Protein AF-A0A1C5SAU2-F1 (afdb_monomer)

Foldseek 3Di:
DWDDDDPRDTDDDDDPVVCVVVVVVDDDPDDDDDDDDDPDCPPVVVVVVVCVVPDPDPDDDPVPPDVVVCVVVVVVVVVVVVVVVVVLVVVLVVLLVVLLVVLLVCLVVVVVCVVVPNDLVVVLVVLLVVSVVVLVVVLVVQLVVLVVVQVVCCVVVVDRCVVVSVVSSVVSVVSSVVSSVVSSVSSSVSSD

Secondary structure (DSSP, 8-state):
-EEEETTTEEEE---HHHHHHHHHHS-S----------S--TTHHHHHHHHHHHS------GGG--GGGGHHHHHHHHHHHHHHHHH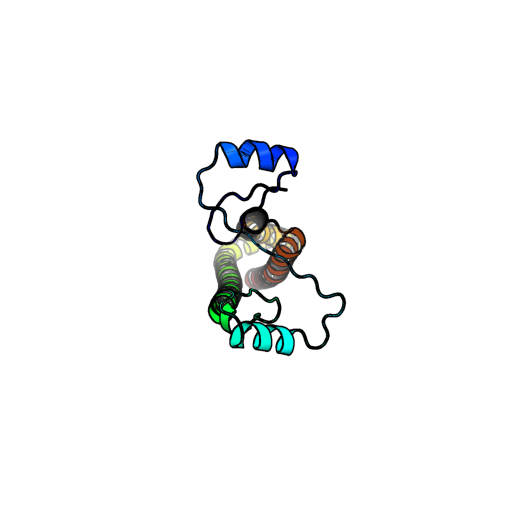HHHHHHHHHHHHHHHHHHHHHHHHHHHHTT--HHHHHHHHHHHHHHHHHHHHHHHHHHHHHHHHHHHHHHTS--HHHHHHHHHHHHHHHHHHHHHHHHHHHHHH-

pLDDT: mean 85.72, std 13.68, range [33.53, 97.25]

Solvent-accessible surface area (backbone atoms only — not comparable to full-atom values): 11332 Å² total; per-residue (Å²): 105,82,49,76,56,104,73,88,46,87,41,76,68,65,55,73,70,58,44,63,56,49,62,74,74,52,75,87,84,77,80,85,83,85,84,83,84,70,95,62,75,78,64,50,67,59,55,51,52,49,49,52,76,74,41,98,57,95,77,88,56,87,80,69,71,54,80,71,81,44,50,68,60,52,51,51,52,51,50,51,54,52,50,50,52,52,49,52,54,47,55,43,49,53,50,38,53,52,52,46,57,49,25,68,66,47,22,64,58,49,51,52,44,45,74,78,65,51,56,66,68,60,54,51,54,49,49,50,50,56,54,45,58,64,54,45,53,62,52,51,52,52,47,53,52,41,51,54,52,27,51,51,49,22,68,77,67,76,42,91,30,63,68,60,36,50,50,52,47,52,55,49,51,54,57,51,49,51,43,50,54,54,36,47,53,51,30,52,64,71,37,103

Mean predicted aligned error: 11.06 Å

Radius of gyration: 30.18 Å; Cα contacts (8 Å, |Δi|>4): 86; chains: 1; bounding box: 67×41×80 Å

Nearest PDB structures (foldseek):
  8g4c-assembly1_A  TM=7.745E-01  e=4.894E-03  Bacillus subtilis subsp. subtilis str. 168

Structure (mmCIF, N/CA/C/O backbone):
data_AF-A0A1C5SAU2-F1
#
_entry.id   AF-A0A1C5SAU2-F1
#
loop_
_atom_site.group_PDB
_atom_site.id
_atom_site.type_symbol
_atom_site.label_atom_id
_atom_site.label_alt_id
_atom_site.label_comp_id
_atom_site.label_asym_id
_atom_site.label_entity_id
_atom_site.label_seq_id
_atom_site.pdbx_PDB_ins_code
_atom_site.Cartn_x
_atom_site.Cartn_y
_atom_site.Cartn_z
_atom_site.occupancy
_atom_site.B_iso_or_equiv
_atom_site.auth_seq_id
_atom_site.auth_comp_id
_atom_site.auth_asym_id
_atom_site.auth_atom_id
_atom_site.pdbx_PDB_model_num
ATOM 1 N N . MET A 1 1 ? 10.673 7.560 -36.248 1.00 33.53 1 MET A N 1
ATOM 2 C CA . MET A 1 1 ? 10.565 6.925 -34.916 1.00 33.53 1 MET A CA 1
ATOM 3 C C . MET A 1 1 ? 11.802 7.341 -34.138 1.00 33.53 1 MET A C 1
ATOM 5 O O . MET A 1 1 ? 12.898 7.059 -34.605 1.00 33.53 1 MET A O 1
ATOM 9 N N . PHE A 1 2 ? 11.640 8.127 -33.074 1.00 35.44 2 PHE A N 1
ATOM 10 C CA . PHE A 1 2 ? 12.750 8.570 -32.223 1.00 35.44 2 PHE A CA 1
ATOM 11 C C . PHE A 1 2 ? 12.996 7.501 -31.159 1.00 35.44 2 PHE A C 1
ATOM 13 O O . PHE A 1 2 ? 12.039 7.028 -30.550 1.00 35.44 2 PHE A O 1
ATOM 20 N N . GLY A 1 3 ? 14.247 7.097 -30.961 1.00 39.16 3 GLY A N 1
ATOM 21 C CA . GLY A 1 3 ? 14.612 6.105 -29.954 1.00 39.16 3 GLY A CA 1
ATOM 22 C C . GLY A 1 3 ? 16.020 6.349 -29.428 1.00 39.16 3 GLY A C 1
ATOM 23 O O . GLY A 1 3 ? 16.889 6.827 -30.155 1.00 39.16 3 GLY A O 1
ATOM 24 N N . LEU A 1 4 ? 16.233 6.041 -28.152 1.00 35.12 4 LEU A N 1
ATOM 25 C CA . LEU A 1 4 ? 17.548 6.034 -27.521 1.00 35.12 4 LEU A CA 1
ATOM 26 C C . LEU A 1 4 ? 18.091 4.604 -27.600 1.00 35.12 4 LEU A C 1
ATOM 28 O O . LEU A 1 4 ? 17.540 3.702 -26.973 1.00 35.12 4 LEU A O 1
ATOM 32 N N . PHE A 1 5 ? 19.154 4.383 -28.373 1.00 43.12 5 PHE A N 1
ATOM 33 C CA . PHE A 1 5 ? 19.998 3.199 -28.191 1.00 43.12 5 PHE A CA 1
ATOM 34 C C . PHE A 1 5 ? 21.064 3.494 -27.125 1.00 43.12 5 PHE A C 1
ATOM 36 O O . PHE A 1 5 ? 21.365 4.659 -26.868 1.00 43.12 5 PHE A O 1
ATOM 43 N N . LYS A 1 6 ? 21.570 2.419 -26.500 1.00 41.91 6 LYS A N 1
ATOM 44 C CA . LYS A 1 6 ? 22.285 2.237 -25.208 1.00 41.91 6 LYS A CA 1
ATOM 45 C C . LYS A 1 6 ? 23.473 3.174 -24.848 1.00 41.91 6 LYS A C 1
ATOM 47 O O . LYS A 1 6 ? 24.276 2.822 -23.998 1.00 41.91 6 LYS A O 1
ATOM 52 N N . GLU A 1 7 ? 23.584 4.377 -25.403 1.00 45.16 7 GLU A N 1
ATOM 53 C CA . GLU A 1 7 ? 24.654 5.349 -25.112 1.00 45.16 7 GLU A CA 1
ATOM 54 C C . GLU A 1 7 ? 24.182 6.813 -25.023 1.00 45.16 7 GLU A C 1
ATOM 56 O O . GLU A 1 7 ? 24.951 7.732 -25.291 1.00 45.16 7 GLU A O 1
ATOM 61 N N . ASN A 1 8 ? 22.918 7.079 -24.672 1.00 47.44 8 ASN A N 1
ATOM 62 C CA . ASN A 1 8 ? 22.410 8.456 -24.519 1.00 47.44 8 ASN A CA 1
ATOM 63 C C . ASN A 1 8 ? 22.561 9.331 -25.792 1.00 47.44 8 ASN A C 1
ATOM 65 O O . ASN A 1 8 ? 22.528 10.560 -25.729 1.00 47.44 8 ASN A O 1
ATOM 69 N N . LYS A 1 9 ? 22.735 8.698 -26.963 1.00 54.97 9 LYS A N 1
ATOM 70 C CA . LYS A 1 9 ? 22.818 9.354 -28.272 1.00 54.97 9 LYS A CA 1
ATOM 71 C C . LYS A 1 9 ? 21.437 9.346 -28.920 1.00 54.97 9 LYS A C 1
ATOM 73 O O . LYS A 1 9 ? 20.822 8.292 -29.099 1.00 54.97 9 LYS A O 1
ATOM 78 N N . ILE A 1 10 ? 20.949 10.531 -29.280 1.00 56.69 10 ILE A N 1
ATOM 79 C CA . ILE A 1 10 ? 19.674 10.704 -29.982 1.00 56.69 10 ILE A CA 1
ATOM 80 C C . ILE A 1 10 ? 19.789 10.023 -31.347 1.00 56.69 10 ILE A C 1
ATOM 82 O O . ILE A 1 10 ? 20.567 10.454 -32.196 1.00 56.69 10 ILE A O 1
ATOM 86 N N . THR A 1 11 ? 19.018 8.955 -31.557 1.00 65.94 11 THR A N 1
ATOM 87 C CA . THR A 1 11 ? 18.989 8.238 -32.835 1.00 65.94 11 THR A CA 1
ATOM 88 C C . THR A 1 11 ? 17.759 8.673 -33.623 1.00 65.94 11 THR A C 1
ATOM 90 O O . THR A 1 11 ? 16.620 8.504 -33.178 1.00 65.94 11 THR A O 1
ATOM 93 N N . LEU A 1 12 ? 17.990 9.246 -34.805 1.00 67.44 12 LEU A N 1
ATOM 94 C CA . LEU A 1 12 ? 16.941 9.677 -35.721 1.00 67.44 12 LEU A CA 1
ATOM 95 C C . LEU A 1 12 ? 16.869 8.711 -36.907 1.00 67.44 12 LEU A C 1
ATOM 97 O O . LEU A 1 12 ? 17.747 8.707 -37.767 1.00 67.44 12 LEU A O 1
ATOM 101 N N . ALA A 1 13 ? 15.807 7.908 -36.970 1.00 73.94 13 ALA A N 1
ATOM 102 C CA . ALA A 1 13 ? 15.511 7.126 -38.164 1.00 73.94 13 ALA A CA 1
ATOM 103 C C . ALA A 1 13 ? 14.972 8.062 -39.256 1.00 73.94 13 ALA A C 1
ATOM 105 O O . ALA A 1 13 ? 13.852 8.570 -39.148 1.00 73.94 13 ALA A O 1
ATOM 106 N N . VAL A 1 14 ? 15.784 8.295 -40.285 1.00 77.56 14 VAL A N 1
ATOM 107 C CA . VAL A 1 14 ? 15.470 9.163 -41.426 1.00 77.56 14 VAL A CA 1
ATOM 108 C C . VAL A 1 14 ? 15.321 8.351 -42.709 1.00 77.56 14 VAL A C 1
ATOM 110 O O . VAL A 1 14 ? 15.853 7.250 -42.825 1.00 77.56 14 VAL A O 1
ATOM 113 N N . ASN A 1 15 ? 14.597 8.896 -43.686 1.00 82.06 15 ASN A N 1
ATOM 114 C CA . ASN A 1 15 ? 14.552 8.317 -45.028 1.00 82.06 15 ASN A CA 1
ATOM 115 C C . ASN A 1 15 ? 15.865 8.585 -45.794 1.00 82.06 15 ASN A C 1
ATOM 117 O O . ASN A 1 15 ? 16.676 9.421 -45.391 1.00 82.06 15 ASN A O 1
ATOM 121 N N . ASN A 1 16 ? 16.056 7.902 -46.926 1.00 82.38 16 ASN A N 1
ATOM 122 C CA . ASN A 1 16 ? 17.295 7.986 -47.709 1.00 82.38 16 ASN A CA 1
ATOM 123 C C . ASN A 1 16 ? 17.614 9.414 -48.186 1.00 82.38 16 ASN A C 1
ATOM 125 O O . ASN A 1 16 ? 18.776 9.814 -48.192 1.00 82.38 16 ASN A O 1
ATOM 129 N N . SER A 1 17 ? 16.600 10.200 -48.559 1.00 84.19 17 SER A N 1
ATOM 130 C CA . SER A 1 17 ? 16.791 11.581 -49.019 1.00 84.19 17 SER A CA 1
ATOM 131 C C . SER A 1 17 ? 17.305 12.486 -47.897 1.00 84.19 17 SER A C 1
ATOM 133 O O . SER A 1 17 ? 18.307 13.174 -48.079 1.00 84.19 17 SER A O 1
ATOM 135 N N . ALA A 1 18 ? 16.682 12.420 -46.718 1.00 82.94 18 ALA A N 1
ATOM 136 C CA . ALA A 1 18 ? 17.096 13.170 -45.537 1.00 82.94 18 ALA A CA 1
ATOM 137 C C . ALA A 1 18 ? 18.459 12.696 -45.008 1.00 82.94 18 ALA A C 1
ATOM 139 O O . ALA A 1 18 ? 19.277 13.517 -44.604 1.00 82.94 18 ALA A O 1
ATOM 140 N N . TYR A 1 19 ? 18.755 11.393 -45.071 1.00 81.38 19 TYR A N 1
ATOM 141 C CA . TYR A 1 19 ? 20.086 10.864 -44.757 1.00 81.38 19 TYR A CA 1
ATOM 142 C C . TYR A 1 19 ? 21.169 11.470 -45.661 1.00 81.38 19 TYR A C 1
ATOM 144 O O . TYR A 1 19 ? 22.205 11.929 -45.180 1.00 81.38 19 TYR A O 1
ATOM 152 N N . ASN A 1 20 ? 20.928 11.511 -46.974 1.00 82.62 20 ASN A N 1
ATOM 153 C CA . ASN A 1 20 ? 21.889 12.038 -47.944 1.00 82.62 20 ASN A CA 1
ATOM 154 C C . ASN A 1 20 ? 22.164 13.536 -47.754 1.00 82.62 20 ASN A C 1
ATOM 156 O O . ASN A 1 20 ? 23.265 13.995 -48.054 1.00 82.62 20 ASN A O 1
ATOM 160 N N . GLU A 1 21 ? 21.190 14.292 -47.253 1.00 84.38 21 GLU A N 1
ATOM 161 C CA . GLU A 1 21 ? 21.348 15.705 -46.914 1.00 84.38 21 GLU A CA 1
ATOM 162 C C . GLU A 1 21 ? 22.095 15.889 -45.585 1.00 84.38 21 GLU A C 1
ATOM 164 O O . GLU A 1 21 ? 23.106 16.588 -45.533 1.00 84.38 21 GLU A O 1
ATOM 169 N N . LEU A 1 22 ? 21.675 15.181 -44.532 1.00 80.44 22 LEU A N 1
ATOM 170 C CA . LEU A 1 22 ? 22.280 15.259 -43.198 1.00 80.44 22 LEU A CA 1
ATOM 171 C C . LEU A 1 22 ? 23.728 14.752 -43.175 1.00 80.44 22 LEU A C 1
ATOM 173 O O . LEU A 1 22 ? 24.579 15.335 -42.504 1.00 80.44 22 LEU A O 1
ATOM 177 N N . SER A 1 23 ? 24.038 13.709 -43.948 1.00 77.62 23 SER A N 1
ATOM 178 C CA . SER A 1 23 ? 25.386 13.126 -44.029 1.00 77.62 23 SER A CA 1
ATOM 179 C C . SER A 1 23 ? 26.432 14.046 -44.671 1.00 77.62 23 SER A C 1
ATOM 181 O O . SER A 1 23 ? 27.625 13.767 -44.557 1.00 77.62 23 SER A O 1
ATOM 183 N N . LYS A 1 24 ? 26.011 15.128 -45.346 1.00 80.56 24 LYS A N 1
ATOM 184 C CA . LYS A 1 24 ? 26.916 16.168 -45.868 1.00 80.56 24 LYS A CA 1
ATOM 185 C C . LYS A 1 24 ? 27.341 17.165 -44.787 1.00 80.56 24 LYS A C 1
ATOM 187 O O . LYS A 1 24 ? 28.411 17.752 -44.907 1.00 80.56 24 LYS A O 1
ATOM 192 N N . THR A 1 25 ? 26.516 17.341 -43.755 1.00 77.81 25 THR A N 1
ATOM 193 C CA . THR A 1 25 ? 26.694 18.351 -42.700 1.00 77.81 25 THR A CA 1
ATOM 194 C C . THR A 1 25 ? 27.255 17.749 -41.410 1.00 77.81 25 THR A C 1
ATOM 196 O O . THR A 1 25 ? 28.006 18.406 -40.693 1.00 77.81 25 THR A O 1
ATOM 199 N N . ILE A 1 26 ? 26.918 16.492 -41.108 1.00 72.75 26 ILE A N 1
ATOM 200 C CA . ILE A 1 26 ? 27.378 15.776 -39.913 1.00 72.75 26 ILE A CA 1
ATOM 201 C C . ILE A 1 26 ? 28.727 15.107 -40.234 1.00 72.75 26 ILE A C 1
ATOM 203 O O . ILE A 1 26 ? 28.835 14.346 -41.193 1.00 72.75 26 ILE A O 1
ATOM 207 N N . GLY A 1 27 ? 29.765 15.441 -39.460 1.00 64.31 27 GLY A N 1
ATOM 208 C CA . GLY A 1 27 ? 31.157 15.018 -39.663 1.00 64.31 27 GLY A CA 1
ATOM 209 C C . GLY A 1 27 ? 31.391 13.501 -39.771 1.00 64.31 27 GLY A C 1
ATOM 210 O O . GLY A 1 27 ? 30.551 12.685 -39.409 1.00 64.31 27 GLY A O 1
ATOM 211 N N . LYS A 1 28 ? 32.572 13.153 -40.300 1.00 58.84 28 LYS A N 1
ATOM 212 C CA . LYS A 1 28 ? 32.951 11.902 -40.993 1.00 58.84 28 LYS A CA 1
ATOM 213 C C . LYS A 1 28 ? 32.886 10.566 -40.232 1.00 58.84 28 LYS A C 1
ATOM 215 O O . LYS A 1 28 ? 33.169 9.551 -40.871 1.00 58.84 28 LYS A O 1
ATOM 220 N N . ASP A 1 29 ? 32.492 10.511 -38.966 1.00 63.31 29 ASP A N 1
ATOM 221 C CA . ASP A 1 29 ? 32.455 9.241 -38.226 1.00 63.31 29 ASP A CA 1
ATOM 222 C C . ASP A 1 29 ? 31.190 8.452 -38.580 1.00 63.31 29 ASP A C 1
ATOM 224 O O . ASP A 1 29 ? 30.180 8.432 -37.875 1.00 63.31 29 ASP A O 1
ATOM 228 N N . LYS A 1 30 ? 31.238 7.830 -39.760 1.00 65.25 30 LYS A N 1
ATOM 229 C CA . LYS A 1 30 ? 30.191 6.959 -40.283 1.00 65.25 30 LYS A CA 1
ATOM 230 C C . LYS A 1 30 ? 30.387 5.557 -39.720 1.00 65.25 30 LYS A C 1
ATOM 232 O O . LYS A 1 30 ? 31.283 4.836 -40.147 1.00 65.25 30 LYS A O 1
ATOM 237 N N . PHE A 1 31 ? 29.508 5.155 -38.809 1.00 66.94 31 PHE A N 1
ATOM 238 C CA . PHE A 1 31 ? 29.379 3.759 -38.401 1.00 66.94 31 PHE A CA 1
ATOM 239 C C . PHE A 1 31 ? 28.359 3.064 -39.302 1.00 66.94 31 PHE A C 1
ATOM 241 O O . PHE A 1 31 ? 27.182 3.424 -39.319 1.00 66.94 31 PHE A O 1
ATOM 248 N N . ASN A 1 32 ? 28.812 2.070 -40.065 1.00 67.56 32 ASN A N 1
ATOM 249 C CA . ASN A 1 32 ? 27.931 1.246 -40.885 1.00 67.56 32 ASN A CA 1
ATOM 250 C C . ASN A 1 32 ? 27.452 0.054 -40.058 1.00 67.56 32 ASN A C 1
ATOM 252 O O . ASN A 1 32 ? 28.217 -0.868 -39.789 1.00 67.56 32 ASN A O 1
ATOM 256 N N . ILE A 1 33 ? 26.177 0.061 -39.674 1.00 69.31 33 ILE A N 1
ATOM 257 C CA . ILE A 1 33 ? 25.538 -1.088 -39.030 1.00 69.31 33 ILE A CA 1
ATOM 258 C C . ILE A 1 33 ? 24.886 -1.928 -40.125 1.00 69.31 33 ILE A C 1
ATOM 260 O O . ILE A 1 33 ? 23.924 -1.496 -40.759 1.00 69.31 33 ILE A O 1
ATOM 264 N N . THR A 1 34 ? 25.406 -3.134 -40.346 1.00 73.44 34 THR A N 1
ATOM 265 C CA . THR A 1 34 ? 24.781 -4.107 -41.248 1.00 73.44 34 THR A CA 1
ATOM 266 C C . THR A 1 34 ? 23.904 -5.035 -40.426 1.00 73.44 34 THR A C 1
ATOM 268 O O . THR A 1 34 ? 24.367 -5.647 -39.469 1.00 73.44 34 THR A O 1
ATOM 271 N N . THR A 1 35 ? 22.629 -5.140 -40.792 1.00 73.06 35 THR A N 1
ATOM 272 C CA . THR A 1 35 ? 21.700 -6.069 -40.144 1.00 73.06 35 THR A CA 1
ATOM 273 C C . THR A 1 35 ? 21.512 -7.291 -41.033 1.00 73.06 35 THR A C 1
ATOM 275 O O . THR A 1 35 ? 21.252 -7.170 -42.228 1.00 73.06 35 THR A O 1
ATOM 278 N N . ILE A 1 36 ? 21.674 -8.479 -40.453 1.00 75.00 36 ILE A N 1
ATOM 279 C CA . ILE A 1 36 ? 21.426 -9.750 -41.135 1.00 75.00 36 ILE A CA 1
ATOM 280 C C . ILE A 1 36 ? 20.176 -10.356 -40.509 1.00 75.00 36 ILE A C 1
ATOM 282 O O . ILE A 1 36 ? 20.171 -10.719 -39.335 1.00 75.00 36 ILE A O 1
ATOM 286 N N . THR A 1 37 ? 19.102 -10.457 -41.289 1.00 78.31 37 THR A N 1
ATOM 287 C CA . THR A 1 37 ? 17.883 -11.153 -40.872 1.00 78.31 37 THR A CA 1
ATOM 288 C C . THR A 1 37 ? 17.922 -12.580 -41.397 1.00 78.31 37 THR A C 1
ATOM 290 O O . THR A 1 37 ? 17.913 -12.808 -42.607 1.00 78.31 37 THR A O 1
ATOM 293 N N . LEU A 1 38 ? 17.962 -13.551 -40.488 1.00 77.50 38 LEU A N 1
ATOM 294 C CA . LEU A 1 38 ? 17.872 -14.962 -40.848 1.00 77.50 38 LEU A CA 1
ATOM 295 C C . LEU A 1 38 ? 16.409 -15.326 -41.139 1.00 77.50 38 LEU A C 1
ATOM 297 O O . LEU A 1 38 ? 15.511 -14.952 -40.389 1.00 77.50 38 LEU A O 1
ATOM 301 N N . LYS A 1 39 ? 16.164 -16.063 -42.232 1.00 78.88 39 LYS A N 1
ATOM 302 C CA . LYS A 1 39 ? 14.823 -16.592 -42.557 1.00 78.88 39 LYS A CA 1
ATOM 303 C C . LYS A 1 39 ? 14.386 -17.700 -41.596 1.00 78.88 39 LYS A C 1
ATOM 305 O O . LYS A 1 39 ? 13.192 -17.886 -41.394 1.00 78.88 39 LYS A O 1
ATOM 310 N N . ASN A 1 40 ? 15.350 -18.435 -41.043 1.00 77.62 40 ASN A N 1
ATOM 311 C CA . ASN A 1 40 ? 15.143 -19.472 -40.044 1.00 77.62 40 ASN A CA 1
ATOM 312 C C . ASN A 1 40 ? 16.096 -19.223 -38.865 1.00 77.62 40 ASN A C 1
ATOM 314 O O . ASN A 1 40 ? 17.259 -18.890 -39.082 1.00 77.62 40 ASN A O 1
ATOM 318 N N . PHE A 1 41 ? 15.589 -19.358 -37.641 1.00 78.00 41 PHE A N 1
ATOM 319 C CA . PHE A 1 41 ? 16.345 -19.147 -36.405 1.00 78.00 41 PHE A CA 1
ATOM 320 C C . PHE A 1 41 ? 17.021 -20.426 -35.884 1.00 78.00 41 PHE A C 1
ATOM 322 O O . PHE A 1 41 ? 17.801 -20.354 -34.926 1.00 78.00 41 PHE A O 1
ATOM 329 N N . ASP A 1 42 ? 16.778 -21.573 -36.517 1.00 77.56 42 ASP A N 1
ATOM 330 C CA . ASP A 1 42 ? 17.481 -22.821 -36.221 1.00 77.56 42 ASP A CA 1
ATOM 331 C C . ASP A 1 42 ? 19.005 -22.625 -36.363 1.00 77.56 42 ASP A C 1
ATOM 333 O O . ASP A 1 42 ? 19.488 -21.985 -37.297 1.00 77.56 42 ASP A O 1
ATOM 337 N N . ASN A 1 43 ? 19.776 -23.129 -35.396 1.00 79.50 43 ASN A N 1
ATOM 338 C CA . ASN A 1 43 ? 21.247 -23.050 -35.331 1.00 79.50 43 ASN A CA 1
ATOM 339 C C . ASN A 1 43 ? 21.866 -21.639 -35.280 1.00 79.50 43 ASN A C 1
ATOM 341 O O . ASN A 1 43 ? 23.077 -21.484 -35.441 1.00 79.50 43 ASN A O 1
ATOM 345 N N . THR A 1 44 ? 21.091 -20.599 -34.955 1.00 81.88 44 THR A N 1
ATOM 346 C CA . THR A 1 44 ? 21.621 -19.223 -34.853 1.00 81.88 44 THR A CA 1
ATOM 347 C C . THR A 1 44 ? 22.805 -19.116 -33.872 1.00 81.88 44 THR A C 1
ATOM 349 O O . THR A 1 44 ? 23.703 -18.308 -34.088 1.00 81.88 44 THR A O 1
ATOM 352 N N . LYS A 1 45 ? 22.860 -19.939 -32.811 1.00 82.88 45 LYS A N 1
ATOM 353 C CA . LYS A 1 45 ? 24.003 -19.976 -31.874 1.00 82.88 45 LYS A CA 1
ATOM 354 C C . LYS A 1 45 ? 25.311 -20.402 -32.546 1.00 82.88 45 LYS A C 1
ATOM 356 O O . LYS A 1 45 ? 26.338 -19.784 -32.287 1.00 82.88 45 LYS A O 1
ATOM 361 N N . GLU A 1 46 ? 25.265 -21.423 -33.398 1.00 84.19 46 GLU A N 1
ATOM 362 C CA . GLU A 1 46 ? 26.435 -21.936 -34.123 1.00 84.19 46 GLU A CA 1
ATOM 363 C C . GLU A 1 46 ? 26.901 -20.958 -35.202 1.00 84.19 46 GLU A C 1
ATOM 365 O O . GLU A 1 46 ? 28.094 -20.733 -35.373 1.00 84.19 46 GLU A O 1
ATOM 370 N N . ILE A 1 47 ? 25.960 -20.317 -35.897 1.00 83.88 47 ILE A N 1
ATOM 371 C CA . ILE A 1 47 ? 26.271 -19.297 -36.906 1.00 83.88 47 ILE A CA 1
ATOM 372 C C . ILE A 1 47 ? 26.980 -18.102 -36.253 1.00 83.88 47 ILE A C 1
ATOM 374 O O . ILE A 1 47 ? 27.998 -17.625 -36.750 1.00 83.88 47 ILE A O 1
ATOM 378 N N . VAL A 1 48 ? 26.465 -17.638 -35.112 1.00 84.06 48 VAL A N 1
ATOM 379 C CA . VAL A 1 48 ? 27.040 -16.519 -34.349 1.00 84.06 48 VAL A CA 1
ATOM 380 C C . VAL A 1 48 ? 28.438 -16.854 -33.838 1.00 84.06 48 VAL A C 1
ATOM 382 O O . VAL A 1 48 ? 29.343 -16.033 -33.982 1.00 84.06 48 VAL A O 1
ATOM 385 N N . SER A 1 49 ? 28.639 -18.053 -33.279 1.00 84.12 49 SER A N 1
ATOM 386 C CA . SER A 1 49 ? 29.959 -18.476 -32.800 1.00 84.12 49 SER A CA 1
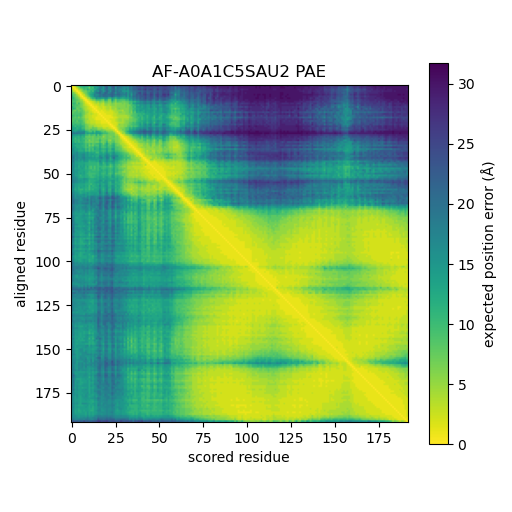ATOM 387 C C . SER A 1 49 ? 30.955 -18.656 -33.945 1.00 84.12 49 SER A C 1
ATOM 389 O O . SER A 1 49 ? 32.106 -18.241 -33.815 1.00 84.12 49 SER A O 1
ATOM 391 N N . TYR A 1 50 ? 30.519 -19.197 -35.086 1.00 86.25 50 TYR A N 1
ATOM 392 C CA . TYR A 1 50 ? 31.351 -19.319 -36.279 1.00 86.25 50 TYR A CA 1
ATOM 393 C C . TYR A 1 50 ? 31.824 -17.951 -36.777 1.00 86.25 50 TYR A C 1
ATOM 395 O O . TYR A 1 50 ? 33.022 -17.765 -36.978 1.00 86.25 50 TYR A O 1
ATOM 403 N N . ILE A 1 51 ? 30.919 -16.979 -36.931 1.00 85.12 51 ILE A N 1
ATOM 404 C CA . ILE A 1 51 ? 31.281 -15.639 -37.412 1.00 85.12 51 ILE A CA 1
ATOM 405 C C . ILE A 1 51 ? 32.229 -14.956 -36.425 1.00 85.12 51 ILE A C 1
ATOM 407 O O . ILE A 1 51 ? 33.269 -14.458 -36.840 1.00 85.12 51 ILE A O 1
ATOM 411 N N . ARG A 1 52 ? 31.934 -14.992 -35.122 1.00 84.88 52 ARG A N 1
ATOM 412 C CA . ARG A 1 52 ? 32.781 -14.370 -34.091 1.00 84.88 52 ARG A CA 1
ATOM 413 C C . ARG A 1 52 ? 34.196 -14.951 -34.048 1.00 84.88 52 ARG A C 1
ATOM 415 O O . ARG A 1 52 ? 35.148 -14.219 -33.828 1.00 84.88 52 ARG A O 1
ATOM 422 N N . ASN A 1 53 ? 34.339 -16.257 -34.267 1.00 88.00 53 ASN A N 1
ATOM 423 C CA . ASN A 1 53 ? 35.648 -16.911 -34.230 1.00 88.00 53 ASN A CA 1
ATOM 424 C C . ASN A 1 53 ? 36.441 -16.757 -35.538 1.00 88.00 53 ASN A C 1
ATOM 426 O O . ASN A 1 53 ? 37.657 -16.922 -35.525 1.00 88.00 53 ASN A O 1
ATOM 430 N N . ASN A 1 54 ? 35.769 -16.485 -36.662 1.00 89.88 54 ASN A N 1
ATOM 431 C CA . ASN A 1 54 ? 36.390 -16.415 -37.992 1.00 89.88 54 ASN A CA 1
ATOM 432 C C . ASN A 1 54 ? 36.395 -15.000 -38.593 1.00 89.88 54 ASN A C 1
ATOM 434 O O . ASN A 1 54 ? 36.808 -14.825 -39.738 1.00 89.88 54 ASN A O 1
ATOM 438 N N . SER A 1 55 ? 35.926 -13.989 -37.862 1.00 83.38 55 SER A N 1
ATOM 439 C CA . SER A 1 55 ? 35.914 -12.599 -38.316 1.00 83.38 55 SER A CA 1
ATOM 440 C C . SER A 1 55 ? 36.129 -11.636 -37.154 1.00 83.38 55 SER A C 1
ATOM 442 O O . SER A 1 55 ? 35.724 -11.917 -36.032 1.00 83.38 55 SER A O 1
ATOM 444 N N . ASP A 1 56 ? 36.723 -10.481 -37.443 1.00 82.19 56 ASP A N 1
ATOM 445 C CA . ASP A 1 56 ? 36.974 -9.402 -36.475 1.00 82.19 56 ASP A CA 1
ATOM 446 C C . ASP A 1 56 ? 35.760 -8.455 -36.355 1.00 82.19 56 ASP 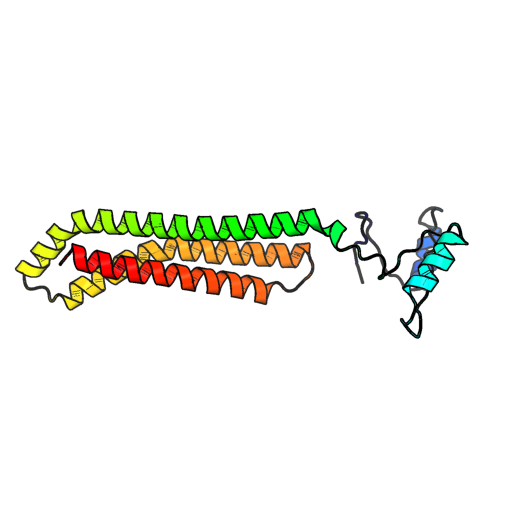A C 1
ATOM 448 O O . ASP A 1 56 ? 35.883 -7.236 -36.282 1.00 82.19 56 ASP A O 1
ATOM 452 N N . ILE A 1 57 ? 34.550 -9.016 -36.472 1.00 79.50 57 ILE A N 1
ATOM 453 C CA . ILE A 1 57 ? 33.296 -8.257 -36.500 1.00 79.50 57 ILE A CA 1
ATOM 454 C C . ILE A 1 57 ? 32.662 -8.285 -35.111 1.00 79.50 57 ILE A C 1
ATOM 456 O O . ILE A 1 57 ? 32.314 -9.353 -34.598 1.00 79.50 57 ILE A O 1
ATOM 460 N N . ASP A 1 58 ? 32.401 -7.099 -34.559 1.00 73.75 58 ASP A N 1
ATOM 461 C CA . ASP A 1 58 ? 31.566 -6.924 -33.371 1.00 73.75 58 ASP A CA 1
ATOM 462 C C . ASP A 1 58 ? 30.113 -7.293 -33.688 1.00 73.75 58 ASP A C 1
ATOM 464 O O . ASP A 1 58 ? 29.317 -6.503 -34.207 1.00 73.75 58 ASP A O 1
ATOM 468 N N . LEU A 1 59 ? 29.778 -8.552 -33.415 1.00 76.38 59 LEU A N 1
ATOM 469 C CA . LEU A 1 59 ? 28.467 -9.115 -33.690 1.00 76.38 59 LEU A CA 1
ATOM 470 C C . LEU A 1 59 ? 27.589 -9.038 -32.443 1.00 76.38 59 LEU A C 1
ATOM 472 O O . LEU A 1 59 ? 27.983 -9.534 -31.392 1.00 76.38 59 LEU A O 1
ATOM 476 N N . TYR A 1 60 ? 26.393 -8.464 -32.589 1.00 74.38 60 TYR A N 1
ATOM 477 C CA . TYR A 1 60 ? 25.354 -8.452 -31.560 1.00 74.38 60 TYR A CA 1
ATOM 478 C C . TYR A 1 60 ? 24.255 -9.443 -31.935 1.00 74.38 60 TYR A C 1
ATOM 480 O O . TYR A 1 60 ? 23.516 -9.230 -32.899 1.00 74.38 60 TYR A O 1
ATOM 488 N N . SER A 1 61 ? 24.134 -10.528 -31.174 1.00 75.88 61 SER A N 1
ATOM 489 C CA . SER A 1 61 ? 23.100 -11.542 -31.378 1.00 75.88 61 SER A CA 1
ATOM 490 C C . SER A 1 61 ? 22.076 -11.575 -30.251 1.00 75.88 61 SER A C 1
ATOM 492 O O . SER A 1 61 ? 22.405 -11.448 -29.076 1.00 75.88 61 SER A O 1
ATOM 494 N N . VAL A 1 62 ? 20.821 -11.872 -30.597 1.00 70.12 62 VAL A N 1
ATOM 495 C CA . VAL A 1 62 ? 19.748 -12.141 -29.622 1.00 70.12 62 VAL A CA 1
ATOM 496 C C . VAL A 1 62 ? 20.080 -13.348 -28.727 1.00 70.12 62 VAL A C 1
ATOM 498 O O . VAL A 1 62 ? 19.591 -13.452 -27.606 1.00 70.12 62 VAL A O 1
ATOM 501 N N . ASN A 1 63 ? 20.952 -14.247 -29.197 1.00 70.25 63 ASN A N 1
ATOM 502 C CA . ASN A 1 63 ? 21.404 -15.419 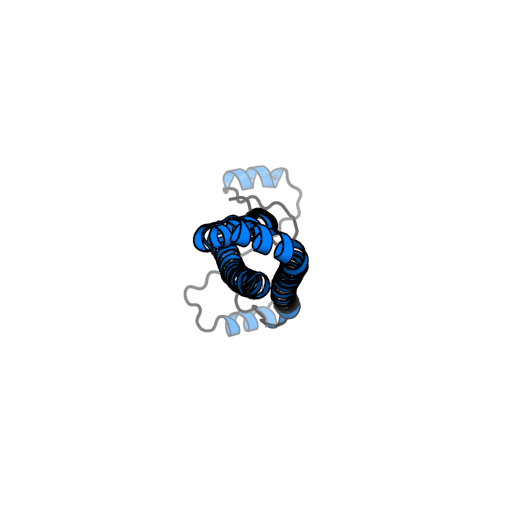-28.445 1.00 70.25 63 ASN A CA 1
ATOM 503 C C . ASN A 1 63 ? 22.460 -15.118 -27.378 1.00 70.25 63 ASN A C 1
ATOM 505 O O . ASN A 1 63 ? 22.796 -16.015 -26.608 1.00 70.25 63 ASN A O 1
ATOM 509 N N . GLU A 1 64 ? 22.975 -13.889 -27.319 1.00 65.38 64 GLU A N 1
ATOM 510 C CA . GLU A 1 64 ? 23.891 -13.438 -26.263 1.00 65.38 64 GLU A CA 1
ATOM 511 C C . GLU A 1 64 ? 23.162 -13.039 -24.981 1.00 65.38 64 GLU A C 1
ATOM 513 O O . GLU A 1 64 ? 23.767 -12.500 -24.059 1.00 65.38 64 GLU A O 1
ATOM 518 N N . PHE A 1 65 ? 21.863 -13.327 -24.893 1.00 64.25 65 PHE A N 1
ATOM 519 C CA . PHE A 1 65 ? 21.117 -13.224 -23.653 1.00 64.25 65 PHE A CA 1
ATOM 520 C C . PHE A 1 65 ? 21.723 -14.154 -22.588 1.00 64.25 65 PHE A C 1
ATOM 522 O O . PHE A 1 65 ? 21.444 -15.355 -22.548 1.00 64.25 65 PHE A O 1
ATOM 529 N N . ASN A 1 66 ? 22.562 -13.593 -21.717 1.00 69.94 66 ASN A N 1
ATOM 530 C CA . ASN A 1 66 ? 23.072 -14.264 -20.534 1.00 69.94 66 ASN A CA 1
ATOM 531 C C . ASN A 1 66 ? 22.170 -13.914 -19.340 1.00 69.94 66 ASN A C 1
ATOM 533 O O . ASN A 1 66 ? 22.175 -12.770 -18.882 1.00 69.94 66 ASN A O 1
ATOM 537 N N . PRO A 1 67 ? 21.401 -14.869 -18.787 1.00 64.06 67 PRO A N 1
ATOM 538 C CA . PRO A 1 67 ? 20.523 -14.593 -17.651 1.00 64.06 67 PRO A CA 1
ATOM 539 C C . PRO A 1 67 ? 21.284 -14.101 -16.406 1.00 64.06 67 PRO A C 1
ATOM 541 O O . PRO A 1 67 ? 20.691 -13.436 -15.556 1.00 64.06 67 PRO A O 1
ATOM 544 N N . ASN A 1 68 ? 22.594 -14.363 -16.311 1.00 70.56 68 ASN A N 1
ATOM 545 C CA . ASN A 1 68 ? 23.433 -13.879 -15.213 1.00 70.56 68 ASN A CA 1
ATOM 546 C C . ASN A 1 68 ? 23.690 -12.362 -15.265 1.00 70.56 68 ASN A C 1
ATOM 548 O O . ASN A 1 68 ? 23.943 -11.762 -14.220 1.00 70.56 68 ASN A O 1
ATOM 552 N N . ASP A 1 69 ? 23.551 -11.719 -16.430 1.00 72.94 69 ASP A N 1
ATOM 553 C CA . ASP A 1 69 ? 23.794 -10.276 -16.589 1.00 72.94 69 ASP A CA 1
ATOM 554 C C . ASP A 1 69 ? 22.728 -9.423 -15.870 1.00 72.94 69 ASP A C 1
ATOM 556 O O . ASP A 1 69 ? 22.945 -8.247 -15.578 1.00 72.94 69 ASP A O 1
ATOM 560 N N . TYR A 1 70 ? 21.589 -10.027 -15.512 1.00 77.56 70 TYR A N 1
ATOM 561 C CA . TYR A 1 70 ? 20.493 -9.382 -14.782 1.00 77.56 70 TYR A CA 1
ATOM 562 C C . TYR A 1 70 ? 20.500 -9.673 -13.276 1.00 77.56 70 TYR A C 1
ATOM 564 O O . TYR A 1 70 ? 19.569 -9.272 -12.575 1.00 77.56 70 TYR A O 1
ATOM 572 N N . GLY A 1 71 ? 21.536 -10.333 -12.741 1.00 84.06 71 GLY A N 1
ATOM 573 C CA . GLY A 1 71 ? 21.607 -10.703 -11.321 1.00 84.06 71 GLY A CA 1
ATOM 574 C C . GLY A 1 71 ? 21.392 -9.519 -10.367 1.00 84.06 71 GLY A C 1
ATOM 575 O O . GLY A 1 71 ? 20.647 -9.630 -9.393 1.00 84.06 71 GLY A O 1
ATOM 576 N N . PHE A 1 72 ? 21.958 -8.354 -10.694 1.00 85.12 72 PHE A N 1
ATOM 577 C CA . PHE A 1 72 ? 21.776 -7.122 -9.920 1.00 85.12 72 PHE A CA 1
ATOM 578 C C . PHE A 1 72 ? 20.328 -6.604 -9.952 1.00 85.12 72 PHE A C 1
ATOM 580 O O . PHE A 1 72 ? 19.770 -6.253 -8.915 1.00 85.12 72 PHE A O 1
ATOM 587 N N . ILE A 1 73 ? 19.693 -6.607 -11.128 1.00 85.81 73 ILE A N 1
ATOM 588 C CA . ILE A 1 73 ? 18.296 -6.179 -11.299 1.00 85.81 73 ILE A CA 1
ATOM 589 C C . ILE A 1 73 ? 17.353 -7.117 -10.532 1.00 85.81 73 ILE A C 1
ATOM 591 O O . ILE A 1 73 ? 16.462 -6.656 -9.820 1.00 85.81 73 ILE A O 1
ATOM 595 N N . ASN A 1 74 ? 17.594 -8.428 -10.595 1.00 87.38 74 ASN A N 1
ATOM 596 C CA . ASN A 1 74 ? 16.834 -9.420 -9.834 1.00 87.38 74 ASN A CA 1
ATOM 597 C C . ASN A 1 74 ? 16.977 -9.215 -8.319 1.00 87.38 74 ASN A C 1
ATOM 599 O O . ASN A 1 74 ? 15.986 -9.292 -7.591 1.00 87.38 74 ASN A O 1
ATOM 603 N N . ALA A 1 75 ? 18.185 -8.900 -7.839 1.00 91.88 75 ALA A N 1
ATOM 604 C CA . ALA A 1 75 ? 18.414 -8.579 -6.432 1.00 91.88 75 ALA A CA 1
ATOM 605 C C . ALA A 1 75 ? 17.647 -7.317 -5.998 1.00 91.88 75 ALA A C 1
ATOM 607 O O . ALA A 1 75 ? 17.019 -7.325 -4.939 1.00 91.88 75 ALA A O 1
ATOM 608 N N . ILE A 1 76 ? 17.626 -6.265 -6.827 1.00 91.88 76 ILE A N 1
ATOM 609 C CA . ILE A 1 76 ? 16.832 -5.053 -6.568 1.00 91.88 76 ILE A CA 1
ATOM 610 C C . ILE A 1 76 ? 15.342 -5.389 -6.465 1.00 91.88 76 ILE A C 1
ATOM 612 O O . ILE A 1 76 ? 14.691 -4.947 -5.519 1.00 91.88 76 ILE A O 1
ATOM 616 N N . TYR A 1 77 ? 14.798 -6.184 -7.391 1.00 90.38 77 TYR A N 1
ATOM 617 C CA . TYR A 1 77 ? 13.390 -6.588 -7.335 1.00 90.38 77 TYR A CA 1
ATOM 618 C C . TYR A 1 77 ? 13.065 -7.379 -6.069 1.00 90.38 77 TYR A C 1
ATOM 620 O O . TYR A 1 77 ? 12.051 -7.112 -5.423 1.00 90.38 77 TYR A O 1
ATOM 628 N N . PHE A 1 78 ? 13.934 -8.315 -5.683 1.00 93.69 78 PHE A N 1
ATOM 629 C CA . PHE A 1 78 ? 13.757 -9.096 -4.463 1.00 93.69 78 PHE A CA 1
ATOM 630 C C . PHE A 1 78 ? 13.758 -8.210 -3.212 1.00 93.69 78 PHE A C 1
ATOM 632 O O . PHE A 1 78 ? 12.834 -8.285 -2.400 1.00 93.69 78 PHE A O 1
ATOM 639 N N . ILE A 1 79 ? 14.756 -7.332 -3.079 1.00 96.38 79 ILE A N 1
ATOM 640 C CA . ILE A 1 79 ? 14.871 -6.405 -1.947 1.00 96.38 79 ILE A CA 1
ATOM 641 C C . ILE A 1 79 ? 13.671 -5.456 -1.913 1.00 96.38 79 ILE A C 1
ATOM 643 O O . ILE A 1 79 ? 13.084 -5.253 -0.853 1.00 96.38 79 ILE A O 1
ATOM 647 N N . GLY A 1 80 ? 13.266 -4.914 -3.065 1.00 93.56 80 GLY A N 1
ATOM 648 C CA . GLY A 1 80 ? 12.114 -4.024 -3.180 1.00 93.56 80 GLY A CA 1
ATOM 649 C C . GLY A 1 80 ? 10.808 -4.694 -2.754 1.00 93.56 80 GLY A C 1
ATOM 650 O O . GLY A 1 80 ? 10.053 -4.121 -1.968 1.00 93.56 80 GLY A O 1
ATOM 651 N N . LEU A 1 81 ? 10.560 -5.927 -3.207 1.00 92.88 81 LEU A N 1
ATOM 652 C CA . LEU A 1 81 ? 9.370 -6.692 -2.831 1.00 92.88 81 LEU A CA 1
ATOM 653 C C . LEU A 1 81 ? 9.370 -7.044 -1.339 1.00 92.88 81 LEU A C 1
ATOM 655 O O . LEU A 1 81 ? 8.358 -6.853 -0.664 1.00 92.88 81 LEU A O 1
ATOM 659 N N . PHE A 1 82 ? 10.500 -7.514 -0.811 1.00 96.56 82 PHE A N 1
ATOM 660 C CA . PHE A 1 82 ? 10.639 -7.821 0.610 1.00 96.56 82 PHE A CA 1
ATOM 661 C C . PHE A 1 82 ? 10.382 -6.582 1.476 1.00 96.56 82 PHE A C 1
ATOM 663 O O . PHE A 1 82 ? 9.595 -6.629 2.423 1.00 96.56 82 PHE A O 1
ATOM 670 N N . LEU A 1 83 ? 10.987 -5.452 1.112 1.00 96.25 83 LEU A N 1
ATOM 671 C CA . LEU A 1 83 ? 10.847 -4.200 1.842 1.00 96.25 83 LEU A CA 1
ATOM 672 C C . LEU A 1 83 ? 9.407 -3.667 1.786 1.00 96.25 83 LEU A C 1
ATOM 674 O O . LEU A 1 83 ? 8.881 -3.220 2.805 1.00 96.25 83 LEU A O 1
ATOM 678 N N . ALA A 1 84 ? 8.734 -3.785 0.637 1.00 93.00 84 ALA A N 1
ATOM 679 C CA . ALA A 1 84 ? 7.317 -3.455 0.511 1.00 93.00 84 ALA A CA 1
ATOM 680 C C . ALA A 1 84 ? 6.452 -4.293 1.467 1.00 93.00 84 ALA A C 1
ATOM 682 O O . ALA A 1 84 ? 5.597 -3.750 2.168 1.00 93.00 84 ALA A O 1
ATOM 683 N N . LEU A 1 85 ? 6.708 -5.601 1.556 1.00 94.31 85 LEU A N 1
ATOM 684 C CA . LEU A 1 85 ? 5.985 -6.515 2.444 1.00 94.31 85 LEU A CA 1
ATOM 685 C C . LEU A 1 85 ? 6.173 -6.133 3.921 1.00 94.31 85 LEU A C 1
ATOM 687 O O . LEU A 1 85 ? 5.198 -6.012 4.668 1.00 94.31 85 LEU A O 1
ATOM 691 N N . VAL A 1 86 ? 7.418 -5.860 4.322 1.00 96.81 86 VAL A N 1
ATOM 692 C CA . VAL A 1 86 ? 7.757 -5.405 5.678 1.00 96.81 86 VAL A CA 1
ATOM 693 C C . VAL A 1 86 ? 7.079 -4.075 6.002 1.00 96.81 86 VAL A C 1
ATOM 695 O O . VAL A 1 86 ? 6.498 -3.934 7.081 1.00 96.81 86 VAL A O 1
ATOM 698 N N . PHE A 1 87 ? 7.090 -3.104 5.086 1.00 93.44 87 PHE A N 1
ATOM 699 C CA . PHE A 1 87 ? 6.424 -1.821 5.307 1.00 93.44 87 PHE A CA 1
ATOM 700 C C . PHE A 1 87 ? 4.908 -1.954 5.443 1.00 93.44 87 PHE A C 1
ATOM 702 O O . PHE A 1 87 ? 4.337 -1.333 6.340 1.00 93.44 87 PHE A O 1
ATOM 709 N N . VAL A 1 88 ? 4.251 -2.785 4.628 1.00 93.31 88 VAL A N 1
ATOM 710 C CA . VAL A 1 88 ? 2.799 -3.007 4.733 1.00 93.31 88 VAL A CA 1
ATOM 711 C C . VAL A 1 88 ? 2.432 -3.588 6.098 1.00 93.31 88 VAL A C 1
ATOM 713 O O . VAL A 1 88 ? 1.540 -3.063 6.770 1.00 93.31 88 VAL A O 1
ATOM 716 N N . ILE A 1 89 ? 3.153 -4.620 6.546 1.00 95.19 89 ILE A N 1
ATOM 717 C CA . ILE A 1 89 ? 2.944 -5.225 7.870 1.00 95.19 89 ILE A CA 1
ATOM 718 C C . ILE A 1 89 ? 3.212 -4.199 8.978 1.00 95.19 89 ILE A C 1
ATOM 720 O O . ILE A 1 89 ? 2.457 -4.121 9.951 1.00 95.19 89 ILE A O 1
ATOM 724 N N . SER A 1 90 ? 4.256 -3.382 8.827 1.00 95.88 90 SER A N 1
ATOM 725 C CA . SER A 1 90 ? 4.648 -2.377 9.818 1.00 95.88 90 SER A CA 1
ATOM 726 C C . SER A 1 90 ? 3.590 -1.284 9.963 1.00 95.88 90 SER A C 1
ATOM 728 O O . SER A 1 90 ? 3.124 -1.029 11.072 1.00 95.88 90 SER A O 1
ATOM 730 N N . VAL A 1 91 ? 3.144 -0.678 8.857 1.00 94.75 91 VAL A N 1
ATOM 731 C CA . VAL A 1 91 ? 2.100 0.362 8.867 1.00 94.75 91 VAL A CA 1
ATOM 732 C C . VAL A 1 91 ? 0.778 -0.203 9.387 1.00 94.75 91 VAL A C 1
ATOM 734 O O . VAL A 1 91 ? 0.121 0.440 10.209 1.00 94.75 91 VAL A O 1
ATOM 737 N N . GLY A 1 92 ? 0.404 -1.419 8.973 1.00 94.69 92 GLY A N 1
ATOM 738 C CA . GLY A 1 92 ? -0.776 -2.109 9.498 1.00 94.69 92 GLY A CA 1
ATOM 739 C C . GLY A 1 92 ? -0.704 -2.319 11.013 1.00 94.69 92 GLY A C 1
ATOM 740 O O . GLY A 1 92 ? -1.659 -2.014 11.728 1.00 94.69 92 GLY A O 1
ATOM 741 N N . SER A 1 93 ? 0.449 -2.759 11.522 1.00 96.31 93 SER A N 1
ATOM 742 C CA . SER A 1 93 ? 0.675 -2.991 12.955 1.00 96.31 93 SER A CA 1
ATOM 743 C C . SER A 1 93 ? 0.669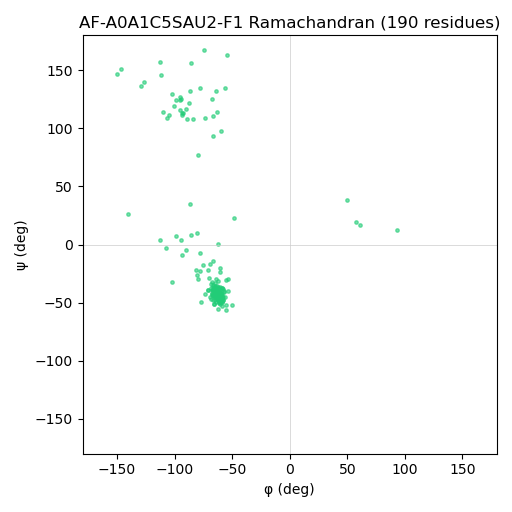 -1.694 13.765 1.00 96.31 93 SER A C 1
ATOM 745 O O . SER A 1 93 ? 0.029 -1.627 14.814 1.00 96.31 93 SER A O 1
ATOM 747 N N . ILE A 1 94 ? 1.315 -0.636 13.265 1.00 95.75 94 ILE A N 1
ATOM 748 C CA . ILE A 1 94 ? 1.311 0.692 13.898 1.00 95.75 94 ILE A CA 1
ATOM 749 C C . ILE A 1 94 ? -0.125 1.204 14.039 1.00 95.75 94 ILE A C 1
ATOM 751 O O . ILE A 1 94 ? -0.527 1.636 15.121 1.00 95.75 94 ILE A O 1
ATOM 755 N N . MET A 1 95 ? -0.923 1.113 12.973 1.00 95.94 95 MET A N 1
ATOM 756 C CA . MET A 1 95 ? -2.321 1.545 12.998 1.00 95.94 95 MET A CA 1
ATOM 757 C C . MET A 1 95 ? -3.179 0.697 13.934 1.00 95.94 95 MET A C 1
ATOM 759 O O . MET A 1 95 ? -3.962 1.244 14.711 1.00 95.94 95 MET A O 1
ATOM 763 N N . TYR A 1 96 ? -2.995 -0.623 13.907 1.00 96.06 96 TYR A N 1
ATOM 764 C CA . TYR A 1 96 ? -3.664 -1.549 14.815 1.00 96.06 96 TYR A CA 1
ATOM 765 C C . TYR A 1 96 ? -3.418 -1.173 16.284 1.00 96.06 96 TYR A C 1
ATOM 767 O O . TYR A 1 96 ? -4.373 -0.975 17.041 1.00 96.06 96 TYR A O 1
ATOM 775 N N . PHE A 1 97 ? -2.154 -0.998 16.684 1.00 95.69 97 PHE A N 1
ATOM 776 C CA . PHE A 1 97 ? -1.806 -0.649 18.062 1.00 95.69 97 PHE A CA 1
ATOM 777 C C . PHE A 1 97 ? -2.268 0.753 18.453 1.00 95.69 97 PHE A C 1
ATOM 779 O O . PHE A 1 97 ? -2.774 0.934 19.562 1.00 95.69 97 PHE A O 1
ATOM 786 N N . LYS A 1 98 ? -2.160 1.731 17.546 1.00 95.62 98 LYS A N 1
ATOM 787 C CA . LYS A 1 98 ? -2.671 3.089 17.765 1.00 95.62 98 LYS A CA 1
ATOM 788 C C . LYS A 1 98 ? -4.160 3.057 18.113 1.00 95.62 98 LYS A C 1
ATOM 790 O O . LYS A 1 98 ? -4.551 3.532 19.176 1.00 95.62 98 LYS A O 1
ATOM 795 N N . CYS A 1 99 ? -4.981 2.453 17.254 1.00 95.50 99 CYS A N 1
ATOM 796 C CA . CYS A 1 99 ? -6.426 2.406 17.461 1.00 95.50 99 CYS A CA 1
ATOM 797 C C . CYS A 1 99 ? -6.803 1.623 18.723 1.00 95.50 99 CYS A C 1
ATOM 799 O O . CYS A 1 99 ? -7.715 2.022 19.438 1.00 95.50 99 CYS A O 1
ATOM 801 N N . ILE A 1 100 ? -6.107 0.530 19.034 1.00 94.44 100 ILE A N 1
ATOM 802 C CA . ILE A 1 100 ? -6.361 -0.230 20.265 1.00 94.44 100 ILE A CA 1
ATOM 803 C C . ILE A 1 100 ? -6.006 0.568 21.519 1.00 94.44 100 ILE A C 1
ATOM 805 O O . ILE A 1 100 ? -6.743 0.510 22.501 1.00 94.44 100 ILE A O 1
ATOM 809 N N . SER A 1 101 ? -4.920 1.338 21.489 1.00 94.69 101 SER A N 1
ATOM 810 C CA . SER A 1 101 ? -4.565 2.244 22.583 1.00 94.69 101 SER A CA 1
ATOM 811 C C . SER A 1 101 ? -5.649 3.306 22.804 1.00 94.69 101 SER A C 1
ATOM 813 O O . SER A 1 101 ? -6.045 3.578 23.941 1.00 94.69 101 SER A O 1
ATOM 815 N N . ASP A 1 102 ? -6.210 3.844 21.718 1.00 93.81 102 ASP A N 1
ATOM 816 C CA . ASP A 1 102 ? -7.318 4.800 21.780 1.00 93.81 102 ASP A CA 1
ATOM 817 C C . ASP A 1 102 ? -8.619 4.158 22.301 1.00 93.81 102 ASP A C 1
ATOM 819 O O . ASP A 1 102 ? -9.371 4.804 23.033 1.00 93.81 102 ASP A O 1
ATOM 823 N N . ALA A 1 103 ? -8.853 2.868 22.027 1.00 94.56 103 ALA A N 1
ATOM 824 C CA . ALA A 1 103 ? -10.018 2.128 22.522 1.00 94.56 103 ALA A CA 1
ATOM 825 C C . ALA A 1 103 ? -10.120 2.140 24.054 1.00 94.56 103 ALA A C 1
ATOM 827 O O . ALA A 1 103 ? -11.205 2.328 24.606 1.00 94.56 103 ALA A O 1
ATOM 828 N N . SER A 1 104 ? -8.993 1.988 24.754 1.00 88.81 104 SER A N 1
ATOM 829 C CA . SER A 1 104 ? -8.952 2.021 26.221 1.00 88.81 104 SER A CA 1
ATOM 830 C C . SER A 1 104 ? -9.397 3.374 26.783 1.00 88.81 104 SER A C 1
ATOM 832 O O . SER A 1 104 ? -10.077 3.423 27.808 1.00 88.81 104 SER A O 1
ATOM 834 N N . LYS A 1 105 ? -9.059 4.473 26.096 1.00 89.81 105 LYS A N 1
ATOM 835 C CA . LYS A 1 105 ? -9.462 5.836 26.482 1.00 89.81 105 LYS A CA 1
ATOM 836 C C . LYS A 1 105 ? -10.941 6.079 26.188 1.00 89.81 105 LYS A C 1
ATOM 838 O O . LYS A 1 105 ? -11.661 6.628 27.022 1.00 89.81 105 LYS A O 1
ATOM 843 N N . ASP A 1 106 ? -11.403 5.627 25.026 1.00 94.44 106 ASP A N 1
ATOM 844 C CA . ASP A 1 106 ? -12.782 5.824 24.585 1.00 94.44 106 ASP A CA 1
ATOM 845 C C . ASP A 1 106 ? -13.786 4.905 25.313 1.00 94.44 106 ASP A C 1
ATOM 847 O O . ASP A 1 106 ? -14.977 5.225 25.359 1.00 94.44 106 ASP A O 1
ATOM 851 N N . LYS A 1 107 ? -13.336 3.814 25.959 1.00 93.81 107 LYS A N 1
ATOM 852 C CA . LYS A 1 107 ? -14.196 2.884 26.716 1.00 93.81 107 LYS A CA 1
ATOM 853 C C . LYS A 1 107 ? -15.119 3.601 27.701 1.00 93.81 107 LYS A C 1
ATOM 855 O O . LYS A 1 107 ? -16.335 3.438 27.630 1.00 93.81 107 LYS A O 1
ATOM 860 N N . ARG A 1 108 ? -14.564 4.472 28.553 1.00 93.50 108 ARG A N 1
ATOM 861 C CA . ARG A 1 108 ? -15.350 5.237 29.539 1.00 93.50 108 ARG A CA 1
ATOM 862 C C . ARG A 1 108 ? -16.433 6.086 28.868 1.00 93.50 108 ARG A C 1
ATOM 864 O O . ARG A 1 108 ? -17.542 6.194 29.387 1.00 93.50 108 ARG A O 1
ATOM 871 N N . ARG A 1 109 ? -16.128 6.682 27.710 1.00 93.56 109 ARG A N 1
ATOM 872 C CA . ARG A 1 109 ? -17.081 7.497 26.943 1.00 93.56 109 ARG A CA 1
ATOM 873 C C . ARG A 1 109 ? -18.224 6.640 26.402 1.00 93.56 109 ARG A C 1
ATOM 875 O O . ARG A 1 109 ? -19.383 7.035 26.506 1.00 93.56 109 ARG A O 1
ATOM 882 N N . PHE A 1 110 ? -17.916 5.461 25.865 1.00 95.00 110 PHE A N 1
ATOM 883 C CA . PHE A 1 110 ? -18.935 4.536 25.369 1.00 95.00 110 PHE A CA 1
ATOM 884 C C . PHE A 1 110 ? -19.792 3.935 26.489 1.00 95.00 110 PHE A C 1
ATOM 886 O O . PHE A 1 110 ? -20.996 3.773 26.291 1.00 95.00 110 PHE A O 1
ATOM 893 N N . ASP A 1 111 ? -19.231 3.697 27.675 1.00 94.25 111 ASP A N 1
ATOM 894 C CA . ASP A 1 111 ? -19.999 3.249 28.843 1.00 94.25 111 ASP A CA 1
ATOM 895 C C . ASP A 1 111 ? -21.020 4.297 29.303 1.00 94.25 111 ASP A C 1
ATOM 897 O O . ASP A 1 111 ? -22.166 3.956 29.601 1.00 94.25 111 ASP A O 1
ATOM 901 N N . ILE A 1 112 ? -20.652 5.583 29.302 1.00 94.81 112 ILE A N 1
ATOM 902 C CA . ILE A 1 112 ? -21.593 6.677 29.600 1.00 94.81 112 ILE A CA 1
ATOM 903 C C . ILE A 1 112 ? -22.718 6.710 28.559 1.00 94.81 112 ILE A C 1
ATOM 905 O O . ILE A 1 112 ? -23.889 6.775 28.930 1.00 94.81 112 ILE A O 1
ATOM 909 N N . LEU A 1 113 ? -22.384 6.594 27.268 1.00 94.81 113 LEU A N 1
ATOM 910 C CA . LEU A 1 113 ? -23.374 6.561 26.185 1.00 94.81 113 LEU A CA 1
ATOM 911 C C . LEU A 1 113 ? -24.371 5.400 26.340 1.00 94.81 113 LEU A C 1
ATOM 913 O O . LEU A 1 113 ? -25.561 5.577 26.075 1.00 94.81 113 LEU A O 1
ATOM 917 N N . ARG A 1 114 ? -23.921 4.231 26.810 1.00 94.94 114 ARG A N 1
ATOM 918 C CA . ARG A 1 114 ? -24.815 3.103 27.122 1.00 94.94 114 ARG A CA 1
ATOM 919 C C . ARG A 1 114 ? -25.727 3.394 28.305 1.00 94.94 114 ARG A C 1
ATOM 921 O O . ARG A 1 114 ? -26.909 3.078 28.234 1.00 94.94 114 ARG A O 1
ATOM 928 N N . ARG A 1 115 ? -25.206 4.016 29.369 1.00 94.50 115 ARG A N 1
ATOM 929 C CA . ARG A 1 115 ? -25.988 4.361 30.572 1.00 94.50 115 ARG A CA 1
ATOM 930 C C . ARG A 1 115 ? -27.123 5.344 30.286 1.00 94.50 115 ARG A C 1
ATOM 932 O O . ARG A 1 115 ? -28.161 5.248 30.923 1.00 94.50 115 ARG A O 1
ATOM 939 N N . ILE A 1 116 ? -26.954 6.237 29.310 1.00 95.44 116 ILE A N 1
ATOM 940 C CA . ILE A 1 116 ? -28.012 7.159 28.858 1.00 95.44 116 ILE A CA 1
ATOM 941 C C . ILE A 1 116 ? -28.947 6.550 27.793 1.00 95.44 116 ILE A C 1
ATOM 943 O O . ILE A 1 116 ? -29.765 7.261 27.220 1.00 95.44 116 ILE A O 1
ATOM 947 N N . GLY A 1 117 ? -28.830 5.247 27.503 1.00 94.44 117 GLY A N 1
ATOM 948 C CA . GLY A 1 117 ? -29.755 4.516 26.627 1.00 94.44 117 GLY A CA 1
ATOM 949 C C . GLY A 1 117 ? -29.354 4.428 25.150 1.00 94.44 117 GLY A C 1
ATOM 950 O O . GLY A 1 117 ? -30.167 4.020 24.320 1.00 94.44 117 GLY A O 1
ATOM 951 N N . THR A 1 118 ? -28.115 4.774 24.778 1.00 95.62 118 THR A N 1
ATOM 952 C CA . THR A 1 118 ? -27.678 4.668 23.374 1.00 95.62 118 THR A CA 1
ATOM 953 C C . THR A 1 118 ? -27.605 3.207 22.934 1.00 95.62 118 THR A C 1
ATOM 955 O O . THR A 1 118 ? -26.883 2.397 23.518 1.00 95.62 118 THR A O 1
ATOM 958 N N . ASN A 1 119 ? -28.294 2.870 21.842 1.00 94.81 119 ASN A N 1
ATOM 959 C CA . ASN A 1 119 ? -28.256 1.523 21.277 1.00 94.81 119 ASN A CA 1
ATOM 960 C C . ASN A 1 119 ? -26.838 1.167 20.778 1.00 94.81 119 ASN A C 1
ATOM 962 O O . ASN A 1 119 ? -26.217 1.914 20.015 1.00 94.81 119 ASN A O 1
ATOM 966 N N . GLN A 1 120 ? -26.354 -0.023 21.152 1.00 93.00 120 GLN A N 1
ATOM 967 C CA . GLN A 1 120 ? -25.031 -0.544 20.795 1.00 93.00 120 GLN A CA 1
ATOM 968 C C . GLN A 1 120 ? -24.754 -0.539 19.281 1.00 93.00 120 GLN A C 1
ATOM 970 O O . GLN A 1 120 ? -23.605 -0.380 18.868 1.00 93.00 120 GLN A O 1
ATOM 975 N N . LYS A 1 121 ? -25.785 -0.670 18.433 1.00 94.19 121 LYS A N 1
ATOM 976 C CA . LYS A 1 121 ? -25.635 -0.582 16.971 1.00 94.19 121 LYS A CA 1
ATOM 977 C C . LYS A 1 121 ? -25.087 0.782 16.529 1.00 94.19 121 LYS A C 1
ATOM 979 O O . LYS A 1 121 ? -24.225 0.826 15.652 1.00 94.19 121 LYS A O 1
ATOM 984 N N . TYR A 1 122 ? -25.532 1.878 17.152 1.00 95.25 122 TYR A N 1
ATOM 985 C CA . TYR A 1 122 ? -25.029 3.222 16.845 1.00 95.25 122 TYR A CA 1
ATOM 986 C C . TYR A 1 122 ? -23.598 3.419 17.344 1.00 95.25 122 TYR A C 1
ATOM 988 O O . TYR A 1 122 ? -22.782 3.977 16.612 1.00 95.25 122 TYR 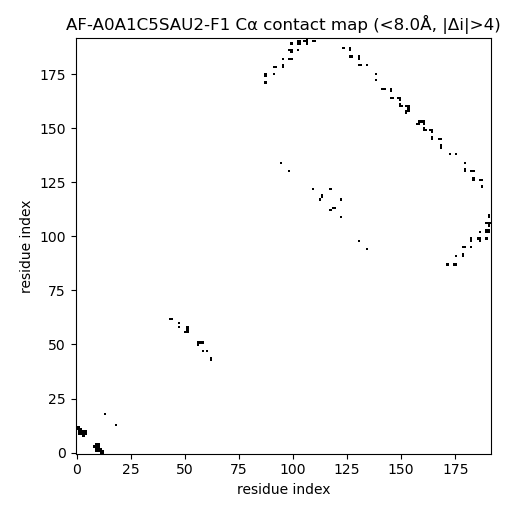A O 1
ATOM 996 N N . ILE A 1 123 ? -23.266 2.891 18.528 1.00 95.12 123 ILE A N 1
ATOM 997 C CA . ILE A 1 123 ? -21.893 2.916 19.058 1.00 95.12 123 ILE A CA 1
ATOM 998 C C . ILE A 1 123 ? -20.943 2.170 18.111 1.00 95.12 123 ILE A C 1
ATOM 1000 O O . ILE A 1 123 ? -19.931 2.727 17.693 1.00 95.12 123 ILE A O 1
ATOM 1004 N N . ASN A 1 124 ? -21.297 0.953 17.687 1.00 95.25 124 ASN A N 1
ATOM 1005 C CA . ASN A 1 124 ? -20.476 0.185 16.748 1.00 95.25 124 ASN A CA 1
ATOM 1006 C C . ASN A 1 124 ? -20.295 0.928 15.415 1.00 95.25 124 ASN A C 1
ATOM 1008 O O . ASN A 1 124 ? -19.181 0.998 14.901 1.00 95.25 124 ASN A O 1
ATOM 1012 N N . LYS A 1 125 ? -21.364 1.520 14.862 1.00 95.50 125 LYS A N 1
ATOM 1013 C CA . LYS A 1 125 ? -21.289 2.303 13.616 1.00 95.50 125 LYS A CA 1
ATOM 1014 C C . LYS A 1 125 ? -20.356 3.511 13.756 1.00 95.50 125 LYS A C 1
ATOM 1016 O O . LYS A 1 125 ? -19.588 3.793 12.838 1.00 95.50 125 LYS A O 1
ATOM 1021 N N . ALA A 1 126 ? -20.401 4.200 14.897 1.00 94.56 126 ALA A N 1
ATOM 1022 C CA . ALA A 1 126 ? -19.501 5.310 15.189 1.00 94.56 126 ALA A CA 1
ATOM 1023 C C . ALA A 1 126 ? -18.035 4.849 15.248 1.00 94.56 126 ALA A C 1
ATOM 1025 O O . ALA A 1 126 ? -17.184 5.479 14.625 1.00 94.56 126 ALA A O 1
ATOM 1026 N N . ILE A 1 127 ? -17.758 3.713 15.899 1.00 95.12 127 ILE A N 1
ATOM 1027 C CA . ILE A 1 127 ? -16.415 3.116 15.971 1.00 95.12 127 ILE A CA 1
ATOM 1028 C C . ILE A 1 127 ? -15.890 2.766 14.571 1.00 95.12 127 ILE A C 1
ATOM 1030 O O . ILE A 1 127 ? -14.782 3.167 14.217 1.00 95.12 127 ILE A O 1
ATOM 1034 N N . TYR A 1 128 ? -16.688 2.080 13.742 1.00 95.69 128 TYR A N 1
ATOM 1035 C CA . TYR A 1 128 ? -16.289 1.748 12.367 1.00 95.69 128 TYR A CA 1
ATOM 1036 C C . TYR A 1 128 ? -15.942 2.996 11.548 1.00 95.69 128 TYR A C 1
ATOM 1038 O O . TYR A 1 128 ? -14.958 2.983 10.807 1.00 95.69 128 TYR A O 1
ATOM 1046 N N . LYS A 1 129 ? -16.713 4.082 11.703 1.00 94.94 129 LYS A N 1
ATOM 1047 C CA . LYS A 1 129 ? -16.458 5.357 11.021 1.00 94.94 129 LYS A CA 1
ATOM 1048 C C . LYS A 1 129 ? -15.192 6.043 11.543 1.00 94.94 129 LYS A C 1
ATOM 1050 O O . LYS A 1 129 ? -14.388 6.493 10.736 1.00 94.94 12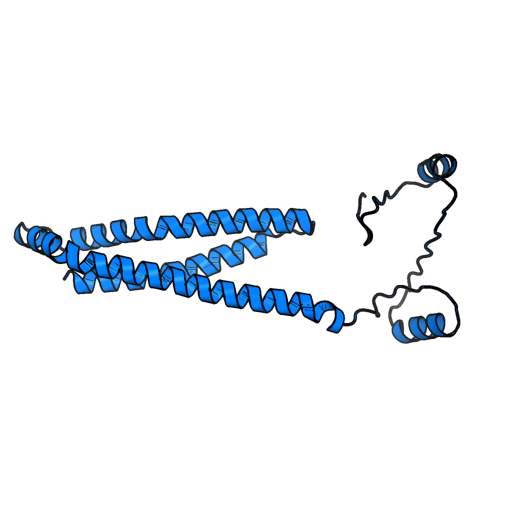9 LYS A O 1
ATOM 1055 N N . GLN A 1 130 ? -14.996 6.091 12.862 1.00 94.38 130 GLN A N 1
ATOM 1056 C CA . GLN A 1 130 ? -13.809 6.683 13.490 1.00 94.38 130 GLN A CA 1
ATOM 1057 C C . GLN A 1 130 ? -12.534 5.984 13.013 1.00 94.38 130 GLN A C 1
ATOM 1059 O O . GLN A 1 130 ? -11.633 6.635 12.493 1.00 94.38 130 GLN A O 1
ATOM 1064 N N . ILE A 1 131 ? -12.486 4.654 13.116 1.00 95.62 131 ILE A N 1
ATOM 1065 C CA . ILE A 1 131 ? -11.335 3.862 12.664 1.00 95.62 131 ILE A CA 1
ATOM 1066 C C . ILE A 1 131 ? -11.168 3.980 11.145 1.00 95.62 131 ILE A C 1
ATOM 1068 O O . ILE A 1 131 ? -10.048 4.105 10.663 1.00 95.62 131 ILE A O 1
ATOM 1072 N N . GLY A 1 132 ? -12.270 3.998 10.389 1.00 94.50 132 GLY A N 1
ATOM 1073 C CA . GLY A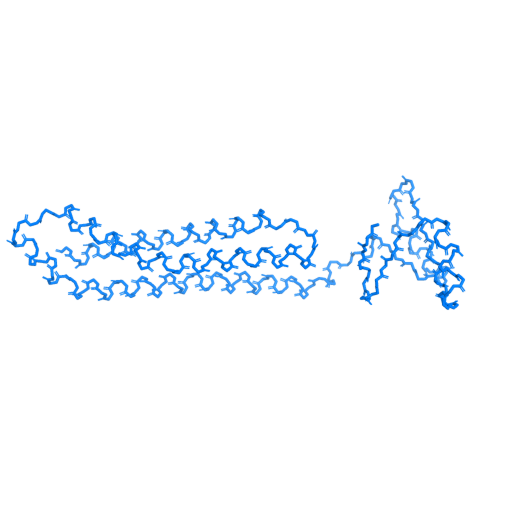 1 132 ? -12.237 4.110 8.930 1.00 94.50 132 GLY A CA 1
ATOM 1074 C C . GLY A 1 132 ? -11.525 5.376 8.469 1.00 94.50 132 GLY A C 1
ATOM 1075 O O . GLY A 1 132 ? -10.645 5.301 7.620 1.00 94.50 132 GLY A O 1
ATOM 1076 N N . ILE A 1 133 ? -11.822 6.520 9.092 1.00 93.88 133 ILE A N 1
ATOM 1077 C CA . ILE A 1 133 ? -11.165 7.799 8.782 1.00 93.88 133 ILE A CA 1
ATOM 1078 C C . ILE A 1 133 ? -9.650 7.719 9.019 1.00 93.88 133 ILE A C 1
ATOM 1080 O O . ILE A 1 133 ? -8.872 8.180 8.186 1.00 93.88 133 ILE A O 1
ATOM 1084 N N . PHE A 1 134 ? -9.214 7.089 10.113 1.00 92.25 134 PHE A N 1
ATOM 1085 C CA . PHE A 1 134 ? -7.788 6.917 10.405 1.00 92.25 134 PHE A CA 1
ATOM 1086 C C . PHE A 1 134 ? -7.071 6.027 9.382 1.00 92.25 134 PHE A C 1
ATOM 1088 O O . PHE A 1 134 ? -5.934 6.316 9.020 1.00 92.25 134 PHE A O 1
ATOM 1095 N N . PHE A 1 135 ? -7.732 4.978 8.890 1.00 93.44 135 PHE A N 1
ATOM 1096 C CA . PHE A 1 135 ? -7.189 4.093 7.855 1.00 93.44 135 PHE A CA 1
ATOM 1097 C C . PHE A 1 135 ? -7.272 4.705 6.443 1.00 93.44 135 PHE A C 1
ATOM 1099 O O . PHE A 1 135 ? -6.479 4.353 5.574 1.00 93.44 135 PHE A O 1
ATOM 1106 N N . MET A 1 136 ? -8.174 5.657 6.189 1.00 93.56 136 MET A N 1
ATOM 1107 C CA . MET A 1 136 ? -8.247 6.327 4.885 1.00 93.56 136 MET A CA 1
ATOM 1108 C C . MET A 1 136 ? -6.996 7.152 4.577 1.00 93.56 136 MET A C 1
ATOM 1110 O O . MET A 1 136 ? -6.584 7.191 3.422 1.00 93.56 136 MET A O 1
ATOM 1114 N N . ILE A 1 137 ? -6.375 7.786 5.579 1.00 92.06 137 ILE A N 1
ATOM 1115 C CA . ILE A 1 137 ? -5.217 8.661 5.343 1.00 92.06 137 ILE A CA 1
ATOM 1116 C C . ILE A 1 137 ? -4.037 7.879 4.738 1.00 92.06 137 ILE A C 1
ATOM 1118 O O . ILE A 1 137 ? -3.604 8.246 3.644 1.00 92.06 137 ILE A O 1
ATOM 1122 N N . PRO A 1 138 ? -3.536 6.784 5.347 1.00 92.00 138 PRO A N 1
ATOM 1123 C CA . PRO A 1 138 ? -2.455 6.013 4.738 1.00 92.00 138 PRO A CA 1
ATOM 1124 C C . PRO A 1 138 ? -2.863 5.384 3.406 1.00 92.00 138 PRO A C 1
ATOM 1126 O O . PRO A 1 138 ? -2.058 5.360 2.484 1.00 92.00 138 PRO A O 1
ATOM 1129 N N . ALA A 1 139 ? -4.118 4.938 3.267 1.00 94.56 139 ALA A N 1
ATOM 1130 C CA . ALA A 1 139 ? -4.598 4.361 2.015 1.00 94.56 139 ALA A CA 1
ATOM 1131 C C . ALA A 1 139 ? -4.548 5.361 0.851 1.00 94.56 139 ALA A C 1
ATOM 1133 O O . ALA A 1 139 ? -4.089 5.011 -0.235 1.00 94.56 139 ALA A O 1
ATOM 1134 N N . LEU A 1 140 ? -4.957 6.612 1.080 1.00 96.06 140 LEU A N 1
ATOM 1135 C CA . LEU A 1 140 ? -4.863 7.670 0.075 1.00 96.06 140 LEU A CA 1
ATOM 1136 C C . LEU A 1 140 ? -3.409 7.946 -0.308 1.00 96.06 140 LEU A C 1
ATOM 1138 O O . LEU A 1 140 ? -3.110 8.015 -1.496 1.00 96.06 140 LEU A O 1
ATOM 1142 N N . VAL A 1 141 ? -2.505 8.037 0.672 1.00 94.81 141 VAL A N 1
ATOM 1143 C CA . 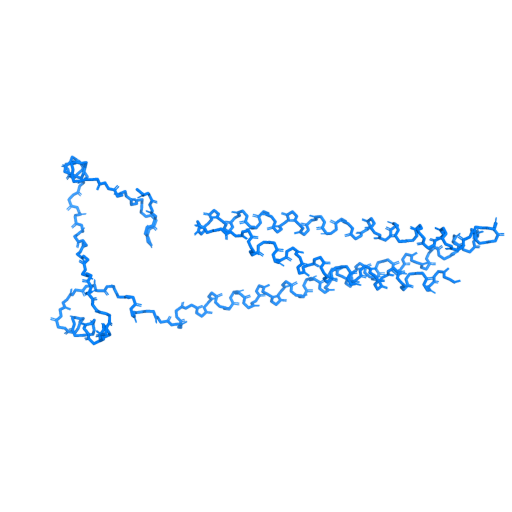VAL A 1 141 ? -1.068 8.239 0.419 1.00 94.81 141 VAL A CA 1
ATOM 1144 C C . VAL A 1 141 ? -0.476 7.081 -0.391 1.00 94.81 141 VAL A C 1
ATOM 1146 O O . VAL A 1 141 ? 0.288 7.306 -1.325 1.00 94.81 141 VAL A O 1
ATOM 1149 N N . SER A 1 142 ? -0.848 5.837 -0.091 1.00 94.00 142 SER A N 1
ATOM 1150 C CA . SER A 1 142 ? -0.386 4.669 -0.846 1.00 94.00 142 SER A CA 1
ATOM 1151 C C . SER A 1 142 ? -0.921 4.644 -2.279 1.00 94.00 142 SER A C 1
ATOM 1153 O O . SER A 1 142 ? -0.175 4.310 -3.199 1.00 94.00 142 SER A O 1
ATOM 1155 N N . ILE A 1 143 ? -2.184 5.028 -2.495 1.00 96.38 143 ILE A N 1
ATOM 1156 C CA . ILE A 1 143 ? -2.776 5.128 -3.837 1.00 96.38 143 ILE A CA 1
ATOM 1157 C C . ILE A 1 143 ? -2.066 6.212 -4.650 1.00 96.38 143 ILE A C 1
ATOM 1159 O O . ILE A 1 143 ? -1.639 5.944 -5.772 1.00 96.38 143 ILE A O 1
ATOM 1163 N N . THR A 1 144 ? -1.893 7.414 -4.093 1.00 97.25 144 THR A N 1
ATOM 1164 C CA . THR A 1 144 ? -1.228 8.515 -4.805 1.00 97.25 144 THR A CA 1
ATOM 1165 C C . THR A 1 144 ? 0.222 8.171 -5.123 1.00 97.25 144 THR A C 1
ATOM 1167 O O . THR A 1 144 ? 0.647 8.345 -6.263 1.00 97.25 144 THR A O 1
ATOM 1170 N N . HIS A 1 145 ? 0.958 7.600 -4.166 1.00 94.19 145 HIS A N 1
ATOM 1171 C CA . HIS A 1 145 ? 2.328 7.144 -4.383 1.00 94.19 145 HIS A CA 1
ATOM 1172 C C . HIS A 1 145 ? 2.415 6.083 -5.491 1.00 94.19 145 HIS A C 1
ATOM 1174 O O . HIS A 1 145 ? 3.274 6.177 -6.364 1.00 94.19 145 HIS A O 1
ATOM 1180 N N . SER A 1 146 ? 1.487 5.119 -5.514 1.00 95.06 146 SER A N 1
ATOM 1181 C CA . SER A 1 146 ? 1.447 4.066 -6.541 1.00 95.06 146 SER A CA 1
ATOM 1182 C C . SER A 1 146 ? 1.163 4.620 -7.937 1.00 95.06 146 SER A C 1
ATOM 1184 O O . SER A 1 146 ? 1.771 4.177 -8.909 1.00 95.06 146 SER A O 1
ATOM 1186 N N . ILE A 1 147 ? 0.265 5.604 -8.045 1.00 96.06 147 ILE A N 1
ATOM 1187 C CA . ILE A 1 147 ? -0.052 6.272 -9.313 1.00 96.06 147 ILE A CA 1
ATOM 1188 C C . ILE A 1 147 ? 1.169 7.038 -9.831 1.00 96.06 147 ILE A C 1
ATOM 1190 O O . ILE A 1 147 ? 1.539 6.877 -10.991 1.00 96.06 147 ILE A O 1
ATOM 1194 N N . VAL A 1 148 ? 1.829 7.826 -8.975 1.00 96.12 148 VAL A N 1
ATOM 1195 C CA . VAL A 1 148 ? 3.040 8.578 -9.348 1.00 96.12 148 VAL A CA 1
ATOM 1196 C C . VAL A 1 148 ? 4.162 7.631 -9.780 1.00 96.12 148 VAL A C 1
ATOM 1198 O O . VAL A 1 148 ? 4.789 7.861 -10.811 1.00 96.12 148 VAL A O 1
ATOM 1201 N N . ALA A 1 149 ? 4.372 6.532 -9.051 1.00 93.19 149 ALA A N 1
ATOM 1202 C CA . ALA A 1 149 ? 5.336 5.505 -9.436 1.00 93.19 149 ALA A CA 1
ATOM 1203 C C . ALA A 1 149 ? 4.983 4.858 -10.787 1.00 93.19 149 ALA A C 1
ATOM 1205 O O . ALA A 1 149 ? 5.861 4.665 -11.622 1.00 93.19 149 ALA A O 1
ATOM 1206 N N . GLY A 1 150 ? 3.701 4.574 -11.041 1.00 94.00 150 GLY A N 1
ATOM 1207 C CA . GLY A 1 150 ? 3.226 4.047 -12.323 1.00 94.00 150 GLY A CA 1
ATOM 1208 C C . GLY A 1 150 ? 3.486 4.982 -13.504 1.00 94.00 150 GLY A C 1
ATOM 1209 O O . GLY A 1 150 ? 3.928 4.532 -14.563 1.00 94.00 150 GLY A O 1
ATOM 1210 N N . TYR A 1 151 ? 3.264 6.286 -13.314 1.00 93.50 151 TYR A N 1
ATOM 1211 C CA . TYR A 1 151 ? 3.619 7.296 -14.312 1.00 93.50 151 TYR A CA 1
ATOM 1212 C C . TYR A 1 151 ? 5.127 7.336 -14.561 1.00 93.50 151 TYR A C 1
ATOM 1214 O O . TYR A 1 151 ? 5.539 7.306 -15.716 1.00 93.50 151 TYR A O 1
ATOM 1222 N N . ALA A 1 152 ? 5.943 7.323 -13.504 1.00 92.75 152 ALA A N 1
ATOM 1223 C CA . ALA A 1 152 ? 7.398 7.319 -13.634 1.00 92.75 152 ALA A CA 1
ATOM 1224 C C . ALA A 1 152 ? 7.912 6.081 -14.388 1.00 92.75 152 ALA A C 1
ATOM 1226 O O . ALA A 1 152 ? 8.754 6.212 -15.267 1.00 92.75 152 ALA A O 1
ATOM 1227 N N . ILE A 1 153 ? 7.384 4.884 -14.106 1.00 90.25 153 ILE A N 1
ATOM 1228 C CA . ILE A 1 153 ? 7.763 3.664 -14.841 1.00 90.25 153 ILE A CA 1
ATOM 1229 C C . ILE A 1 153 ? 7.344 3.770 -16.312 1.00 90.25 153 ILE A C 1
ATOM 1231 O O . ILE A 1 153 ? 8.117 3.411 -17.199 1.00 90.25 153 ILE A O 1
ATOM 1235 N N . THR A 1 154 ? 6.144 4.289 -16.582 1.00 91.50 154 THR A N 1
ATOM 1236 C CA . THR A 1 154 ? 5.654 4.450 -17.958 1.00 91.50 154 THR A CA 1
ATOM 1237 C C . THR A 1 154 ? 6.542 5.392 -18.766 1.00 91.50 154 THR A C 1
ATOM 1239 O O . THR A 1 154 ? 6.878 5.067 -19.901 1.00 91.50 154 THR A O 1
ATOM 1242 N N . ASP A 1 155 ? 6.963 6.510 -18.173 1.00 90.06 155 ASP A N 1
ATOM 1243 C CA . ASP A 1 155 ? 7.849 7.492 -18.804 1.00 90.06 155 ASP A CA 1
ATOM 1244 C C . ASP A 1 155 ? 9.273 6.944 -19.007 1.00 90.06 155 ASP A C 1
ATOM 1246 O O . ASP A 1 155 ? 9.816 6.999 -20.108 1.00 90.06 155 ASP A O 1
ATOM 1250 N N . LEU A 1 156 ? 9.850 6.314 -17.976 1.00 88.12 156 LEU A N 1
ATOM 1251 C CA . LEU A 1 156 ? 11.226 5.805 -18.011 1.00 88.12 156 LEU A CA 1
ATOM 1252 C C . LEU A 1 156 ? 11.418 4.625 -18.969 1.00 88.12 156 LEU A C 1
ATOM 1254 O O . LEU A 1 156 ? 12.468 4.508 -19.599 1.00 88.12 156 LEU A O 1
ATOM 1258 N N . PHE A 1 157 ? 10.433 3.729 -19.058 1.00 85.56 157 PHE A N 1
ATOM 1259 C CA . PHE A 1 157 ? 10.554 2.492 -19.834 1.00 85.56 157 PHE A CA 1
ATOM 1260 C C . PHE A 1 157 ? 9.729 2.499 -21.123 1.00 85.56 157 PHE A C 1
ATOM 1262 O O . PHE A 1 157 ? 9.799 1.532 -21.881 1.00 85.56 157 PHE A O 1
ATOM 1269 N N . ASN A 1 158 ? 8.962 3.563 -21.389 1.00 86.88 158 ASN A N 1
ATOM 1270 C CA . ASN A 1 158 ? 8.030 3.659 -22.517 1.00 86.88 158 ASN A CA 1
ATOM 1271 C C . ASN A 1 158 ? 7.099 2.428 -22.618 1.00 86.88 158 ASN A C 1
ATOM 1273 O O . ASN A 1 158 ? 6.821 1.910 -23.702 1.00 86.88 158 ASN A O 1
ATOM 1277 N N . GLN A 1 159 ? 6.663 1.916 -21.461 1.00 83.12 159 GLN A N 1
ATOM 1278 C CA . GLN A 1 159 ? 5.830 0.720 -21.324 1.00 83.12 159 GLN A CA 1
ATOM 1279 C C . GLN A 1 159 ? 4.581 1.019 -20.500 1.00 83.12 159 GLN A C 1
ATOM 1281 O O . GLN A 1 159 ? 4.636 1.693 -19.474 1.00 83.12 159 GLN A O 1
ATOM 1286 N N . ASN A 1 160 ? 3.441 0.466 -20.917 1.00 89.50 160 ASN A N 1
ATOM 1287 C CA . ASN A 1 160 ? 2.189 0.657 -20.195 1.00 89.50 160 ASN A CA 1
ATOM 1288 C C . ASN A 1 160 ? 2.234 -0.018 -18.812 1.00 89.50 160 ASN A C 1
ATOM 1290 O O . ASN A 1 160 ? 2.177 -1.244 -18.711 1.00 89.50 160 ASN A O 1
ATOM 1294 N N . SER A 1 161 ? 2.270 0.790 -17.750 1.00 92.12 161 SER A N 1
ATOM 1295 C CA . SER A 1 161 ? 2.361 0.305 -16.365 1.00 92.12 161 SER A CA 1
ATOM 1296 C C . SER A 1 161 ? 1.008 0.160 -15.659 1.00 92.12 161 SER A C 1
ATOM 1298 O O . SER A 1 161 ? 0.972 -0.208 -14.487 1.00 92.12 161 SER A O 1
ATOM 1300 N N . ILE A 1 162 ? -0.120 0.403 -16.343 1.00 93.06 162 ILE A N 1
ATOM 1301 C CA . ILE A 1 162 ? -1.466 0.403 -15.734 1.00 93.06 162 ILE A CA 1
ATOM 1302 C C . ILE A 1 162 ? -1.793 -0.908 -15.018 1.00 93.06 162 ILE A C 1
ATOM 1304 O O . ILE A 1 162 ? -2.283 -0.878 -13.889 1.00 93.06 162 ILE A O 1
ATOM 1308 N N . LEU A 1 163 ? -1.509 -2.057 -15.641 1.00 94.06 163 LEU A N 1
ATOM 1309 C CA . LEU A 1 163 ? -1.788 -3.361 -15.030 1.00 94.06 163 LEU A CA 1
ATOM 1310 C C . LEU A 1 163 ? -0.948 -3.579 -13.768 1.00 94.06 163 LEU A C 1
ATOM 1312 O O . LEU A 1 163 ? -1.468 -4.059 -12.760 1.00 94.06 163 LEU A O 1
ATOM 1316 N N . LEU A 1 164 ? 0.324 -3.175 -13.801 1.00 91.62 164 LEU A N 1
ATOM 1317 C CA . LEU A 1 164 ? 1.231 -3.288 -12.663 1.00 91.62 164 LEU A CA 1
ATOM 1318 C C . LEU A 1 164 ? 0.769 -2.392 -11.506 1.00 91.62 164 LEU A C 1
ATOM 1320 O O . LEU A 1 164 ? 0.577 -2.878 -10.395 1.00 91.62 164 LEU A O 1
ATOM 1324 N N . THR A 1 165 ? 0.509 -1.111 -11.778 1.00 94.62 165 THR A N 1
ATOM 1325 C CA . THR A 1 165 ? 0.032 -0.141 -10.781 1.00 94.62 165 THR A CA 1
ATOM 1326 C C . THR A 1 165 ? -1.336 -0.513 -10.212 1.00 94.62 165 THR A C 1
ATOM 1328 O O . THR A 1 165 ? -1.571 -0.375 -9.014 1.00 94.62 165 THR A O 1
ATOM 1331 N N . SER A 1 166 ? -2.254 -1.017 -11.039 1.00 95.69 166 SER A N 1
ATOM 1332 C CA . SER A 1 166 ? -3.559 -1.480 -10.560 1.00 95.69 166 SER A CA 1
ATOM 1333 C C . SER A 1 166 ? -3.406 -2.684 -9.626 1.00 95.69 166 SER A C 1
ATOM 1335 O O . SER A 1 166 ? -3.985 -2.702 -8.539 1.00 95.69 166 SER A O 1
ATOM 1337 N N . THR A 1 167 ? -2.556 -3.646 -9.994 1.00 95.06 167 THR A N 1
ATOM 1338 C CA . THR A 1 167 ? -2.300 -4.842 -9.181 1.00 95.06 167 THR A CA 1
ATOM 1339 C C . THR A 1 167 ? -1.679 -4.488 -7.828 1.00 95.06 167 THR A C 1
ATOM 1341 O O . THR A 1 167 ? -2.090 -5.046 -6.807 1.00 95.06 167 THR A O 1
ATOM 1344 N N . THR A 1 168 ? -0.737 -3.538 -7.774 1.00 94.12 168 THR A N 1
ATOM 1345 C CA . THR A 1 168 ? -0.118 -3.108 -6.508 1.00 94.12 168 THR A CA 1
ATOM 1346 C C . THR A 1 168 ? -1.109 -2.387 -5.597 1.00 94.12 168 THR A C 1
ATOM 1348 O O . THR A 1 168 ? -1.173 -2.702 -4.407 1.00 94.12 168 THR A O 1
ATOM 1351 N N . ILE A 1 169 ? -1.942 -1.494 -6.144 1.00 96.25 169 ILE A N 1
ATOM 1352 C CA . ILE A 1 169 ? -2.997 -0.802 -5.387 1.00 96.25 169 ILE A CA 1
ATOM 1353 C C . ILE A 1 169 ? -3.999 -1.806 -4.810 1.00 96.25 169 ILE A C 1
ATOM 1355 O O . ILE A 1 169 ? -4.309 -1.751 -3.620 1.00 96.25 169 ILE A O 1
ATOM 1359 N N . VAL A 1 170 ? -4.488 -2.742 -5.629 1.00 96.94 170 VAL A N 1
ATOM 1360 C CA . VAL A 1 170 ? -5.462 -3.754 -5.193 1.00 96.94 170 VAL A CA 1
ATOM 1361 C C . VAL A 1 170 ? -4.868 -4.654 -4.112 1.00 96.94 170 VAL A C 1
ATOM 1363 O O . VAL A 1 170 ? -5.512 -4.882 -3.089 1.00 96.94 170 VAL A O 1
ATOM 1366 N N . SER A 1 171 ? -3.627 -5.113 -4.292 1.00 95.25 171 SER A N 1
ATOM 1367 C CA . SER A 1 171 ? -2.938 -5.967 -3.316 1.00 95.25 171 SER A CA 1
ATOM 1368 C C . SER A 1 171 ? -2.740 -5.252 -1.979 1.00 95.25 171 SER A C 1
ATOM 1370 O O . SER A 1 171 ? -3.034 -5.815 -0.923 1.00 95.25 171 SER A O 1
ATOM 1372 N N . PHE A 1 172 ? -2.309 -3.986 -2.012 1.00 95.19 172 PHE A N 1
ATOM 1373 C CA . PHE A 1 172 ? -2.187 -3.161 -0.815 1.00 95.19 172 PHE A CA 1
ATOM 1374 C C . PHE A 1 172 ? -3.540 -2.990 -0.116 1.00 95.19 172 PHE A C 1
ATOM 1376 O O . PHE A 1 172 ? -3.650 -3.274 1.075 1.00 95.19 172 PHE A O 1
ATOM 1383 N N . LEU A 1 173 ? -4.583 -2.578 -0.846 1.00 95.69 173 LEU A N 1
ATOM 1384 C CA . LEU A 1 173 ? -5.916 -2.353 -0.281 1.00 95.69 173 LEU A CA 1
ATOM 1385 C C . LEU A 1 173 ? -6.516 -3.626 0.316 1.00 95.69 173 LEU A C 1
ATOM 1387 O O . LEU A 1 173 ? -7.151 -3.548 1.365 1.00 95.69 173 LEU A O 1
ATOM 1391 N N . ALA A 1 174 ? -6.291 -4.790 -0.298 1.00 96.00 174 ALA A N 1
ATOM 1392 C CA . ALA A 1 174 ? -6.750 -6.068 0.232 1.00 96.00 174 ALA A CA 1
ATOM 1393 C C . ALA A 1 174 ? -6.132 -6.361 1.609 1.00 96.00 174 ALA A C 1
ATOM 1395 O O . ALA A 1 174 ? -6.855 -6.624 2.572 1.00 96.00 174 ALA A O 1
ATOM 1396 N N . ILE A 1 175 ? -4.805 -6.243 1.733 1.00 95.06 175 ILE A N 1
ATOM 1397 C CA . ILE A 1 175 ? -4.105 -6.453 3.010 1.00 95.06 175 ILE A CA 1
ATOM 1398 C C . ILE A 1 175 ? -4.530 -5.390 4.031 1.00 95.06 175 ILE A C 1
ATOM 1400 O O . ILE A 1 175 ? -4.812 -5.698 5.191 1.00 95.06 175 ILE A O 1
ATOM 1404 N N . TYR A 1 176 ? -4.635 -4.135 3.602 1.00 93.94 176 TYR A N 1
ATOM 1405 C CA . TYR A 1 176 ? -4.988 -3.023 4.476 1.00 93.94 176 TYR A CA 1
ATOM 1406 C C . TYR A 1 176 ? -6.429 -3.120 5.001 1.00 93.94 176 TYR A C 1
ATOM 1408 O O . TYR A 1 176 ? -6.699 -2.811 6.164 1.00 93.94 176 TYR A O 1
ATOM 1416 N N . LEU A 1 177 ? -7.353 -3.635 4.184 1.00 95.31 177 LEU A N 1
ATOM 1417 C CA . LEU A 1 177 ? -8.731 -3.918 4.580 1.00 95.31 177 LEU A CA 1
ATOM 1418 C C . LEU A 1 177 ? -8.801 -5.019 5.647 1.00 95.31 177 LEU A C 1
ATOM 1420 O O . LEU A 1 177 ? -9.593 -4.905 6.585 1.00 95.31 177 LEU A O 1
ATOM 1424 N N . ILE A 1 178 ? -7.955 -6.052 5.555 1.00 96.44 178 ILE A N 1
ATOM 1425 C CA . ILE A 1 178 ? -7.850 -7.085 6.596 1.00 96.44 178 ILE A CA 1
ATOM 1426 C C . ILE A 1 178 ? -7.457 -6.438 7.929 1.00 96.44 178 ILE A C 1
ATOM 1428 O O . ILE A 1 178 ? -8.146 -6.641 8.932 1.00 96.44 178 ILE A O 1
ATOM 1432 N N . TYR A 1 179 ? -6.421 -5.592 7.941 1.00 96.25 179 TYR A N 1
ATOM 1433 C CA . TYR A 1 179 ? -6.024 -4.855 9.146 1.00 96.25 179 TYR A CA 1
ATOM 1434 C C . TYR A 1 179 ? -7.147 -3.967 9.687 1.00 96.25 179 TYR A C 1
ATOM 1436 O O . TYR A 1 179 ? -7.380 -3.954 10.898 1.00 96.25 179 TYR A O 1
ATOM 1444 N N . TYR A 1 180 ? -7.879 -3.266 8.820 1.00 96.75 180 TYR A N 1
ATOM 1445 C CA . TYR A 1 180 ? -9.022 -2.446 9.224 1.00 96.75 180 TYR A CA 1
ATOM 1446 C C . TYR A 1 180 ? -10.101 -3.276 9.935 1.00 96.75 180 TYR A C 1
ATOM 1448 O O . TYR A 1 180 ? -10.536 -2.921 11.033 1.00 96.75 180 TYR A O 1
ATOM 1456 N N . ILE A 1 181 ? -10.506 -4.409 9.350 1.00 96.44 181 ILE A N 1
ATOM 1457 C CA . ILE A 1 181 ? -11.541 -5.281 9.922 1.00 96.44 181 ILE A CA 1
ATOM 1458 C C . ILE A 1 181 ? -11.078 -5.861 11.263 1.00 96.44 181 ILE A C 1
ATOM 1460 O O . ILE A 1 181 ? -11.847 -5.850 12.230 1.00 96.44 181 ILE A O 1
ATOM 1464 N N . LEU A 1 182 ? -9.833 -6.344 11.340 1.00 96.44 182 LEU A N 1
ATOM 1465 C CA . LEU A 1 182 ? -9.248 -6.871 12.575 1.00 96.44 182 LEU A CA 1
ATOM 1466 C C . LEU A 1 182 ? -9.224 -5.805 13.675 1.00 96.44 182 LEU A C 1
ATOM 1468 O O . LEU A 1 182 ? -9.695 -6.050 14.788 1.00 96.44 182 LEU A O 1
ATOM 1472 N N . THR A 1 183 ? -8.753 -4.604 13.340 1.00 97.00 183 THR A N 1
ATOM 1473 C CA . THR A 1 183 ? -8.676 -3.469 14.264 1.00 97.00 183 THR A CA 1
ATOM 1474 C C . THR A 1 183 ? -10.062 -3.077 14.761 1.00 97.00 183 THR A C 1
ATOM 1476 O O . THR A 1 183 ? -10.274 -2.984 15.967 1.00 97.00 183 THR A O 1
ATOM 1479 N N . ALA A 1 184 ? -11.038 -2.916 13.865 1.00 96.25 184 ALA A N 1
ATOM 1480 C CA . ALA A 1 184 ? -12.388 -2.506 14.236 1.00 96.25 184 ALA A CA 1
ATOM 1481 C C . ALA A 1 184 ? -13.099 -3.536 15.123 1.00 96.25 184 ALA A C 1
ATOM 1483 O O . ALA A 1 184 ? -13.711 -3.173 16.129 1.00 96.25 184 ALA A O 1
ATOM 1484 N N . ARG A 1 185 ? -12.972 -4.832 14.811 1.00 95.50 185 ARG A N 1
ATOM 1485 C CA . ARG A 1 185 ? -13.527 -5.905 15.652 1.00 95.50 185 ARG A CA 1
ATOM 1486 C C . ARG A 1 185 ? -12.892 -5.914 17.039 1.00 95.50 185 ARG A C 1
ATOM 1488 O O . ARG A 1 185 ? -13.608 -5.999 18.038 1.00 95.50 185 ARG A O 1
ATOM 1495 N N . LYS A 1 186 ? -11.562 -5.794 17.112 1.00 96.06 186 LYS A N 1
ATOM 1496 C CA . LYS A 1 186 ? -10.842 -5.778 18.389 1.00 96.06 186 LYS A CA 1
ATOM 1497 C C . LYS A 1 186 ? -11.198 -4.547 19.218 1.00 96.06 186 LYS A C 1
ATOM 1499 O O . LYS A 1 186 ? -11.472 -4.680 20.406 1.00 96.06 186 LYS A O 1
ATOM 1504 N N . TYR A 1 187 ? -11.281 -3.383 18.584 1.00 96.88 187 TYR A N 1
ATOM 1505 C CA . TYR A 1 187 ? -11.687 -2.136 19.219 1.00 96.88 187 TYR A CA 1
ATOM 1506 C C . TYR A 1 187 ? -13.091 -2.253 19.839 1.00 96.88 187 TYR A C 1
ATOM 1508 O O . TYR A 1 187 ? -13.284 -1.924 21.011 1.00 96.88 187 TYR A O 1
ATOM 1516 N N . ILE A 1 188 ? -14.074 -2.782 19.097 1.00 95.38 188 ILE A N 1
ATOM 1517 C CA . ILE A 1 188 ? -15.437 -3.008 19.617 1.00 95.38 188 ILE A CA 1
ATOM 1518 C C . ILE A 1 188 ? -15.413 -3.974 20.806 1.00 95.38 188 ILE A C 1
ATOM 1520 O O . ILE A 1 188 ? -16.107 -3.751 21.792 1.00 95.38 188 ILE A O 1
ATOM 1524 N N . SER A 1 189 ? -14.609 -5.037 20.742 1.00 94.12 189 SER A N 1
ATOM 1525 C CA . SER A 1 189 ? -14.487 -5.994 21.847 1.00 94.12 189 SER A CA 1
ATOM 1526 C C . SER A 1 189 ? -13.889 -5.385 23.117 1.00 94.12 189 SER A C 1
ATOM 1528 O O . SER A 1 189 ? -14.243 -5.836 24.198 1.00 94.12 189 SER A O 1
ATOM 1530 N N . LEU A 1 190 ? -12.978 -4.415 23.005 1.00 92.75 190 LEU A N 1
ATOM 1531 C CA . LEU A 1 190 ? -12.334 -3.770 24.159 1.00 92.75 190 LEU A CA 1
ATOM 1532 C C . LEU A 1 190 ? -13.219 -2.703 24.813 1.00 92.75 190 LEU A C 1
ATOM 1534 O O . LEU A 1 190 ? -13.117 -2.459 26.015 1.00 92.75 190 LEU A O 1
ATOM 1538 N N . THR A 1 191 ? -14.070 -2.072 24.004 1.00 90.75 191 THR A N 1
ATOM 1539 C CA . THR A 1 191 ? -14.996 -1.013 24.426 1.00 90.75 191 THR A CA 1
ATOM 1540 C C . THR A 1 191 ? -16.377 -1.531 24.800 1.00 90.75 191 THR A C 1
ATOM 1542 O O . THR A 1 191 ? -17.185 -0.756 25.305 1.00 90.75 191 THR A O 1
ATOM 1545 N N . LYS A 1 192 ? -16.680 -2.807 24.542 1.00 84.00 192 LYS A N 1
ATOM 1546 C CA . LYS A 1 192 ? -17.780 -3.529 25.190 1.00 84.00 192 LYS A CA 1
ATOM 1547 C C . LYS A 1 192 ? -17.532 -3.648 26.689 1.00 84.00 192 LYS A C 1
ATOM 1549 O O . LYS A 1 192 ? -18.533 -3.407 27.387 1.00 84.00 192 LYS A O 1
#

Sequence (192 aa):
MFGLFKENKITLAVNNSAYNELSKTIGKDKFNITTITLKNFDNTKEIVSYIRNNSDIDLYSVNEFNPNDYGFINAIYFIGLFLALVFVISVGSIMYFKCISDASKDKRRFDILRRIGTNQKYINKAIYKQIGIFFMIPALVSITHSIVAGYAITDLFNQNSILLTSTTIVSFLAIYLIYYILTARKYISLTK